Protein AF-A0A948D276-F1 (afdb_monomer_lite)

Sequence (231 aa):
RAPVTDGIHSPDGRRSLHPYQAKPDGTGMVEVRLGDSSQTLVLRLSNGRGVRDARPLGWWDDETLAVVGFATSTRAVFAVSLSESLRVVAPIPDDAGGLEMQNGQVWYVTLQPGEGLESPPGPPSILHRITLDGEGTDVVEEKDTVIAQYRTSVDGKVVYNTYDGGLFYLNNTKIPMGEGVPLDILYDGRVLMKRDLQLMVKDPETGQEDMVMQLPENGGAVFAIQKNGGM

Radius of gyration: 19.14 Å; chains: 1; bounding box: 50×47×49 Å

Foldseek 3Di:
DPPPDDAAAAPVRQKGKDWDDADPVQAGWIWIDGPPDIDIATQAAPVGFGFHPKDWQHALHRFWTWIWGDSDVFIFIWIAGPVNHIDTQETDDPQWDDWHDAQSKTKIKHFADADDDPGDTFDFMWIWIAHSNNDIDGQDTDGHWYFPDKEAHNVGKIWTATPVQWIWIDDVDIFTLGGFGFDYQAPVRWTFTDDDQWTWTADRVVSDIDTPDGHDPPDDDDDDPPNPDDD

pLDDT: mean 90.2, std 13.34, range [32.5, 98.38]

Secondary structure (DSSP, 8-state):
-----SSEE-TTSSEEEEEEPPPTTS--EEEEEETTEEEEEE-B-TTSPBPEEEEEEEESSSSEEEEEEESSSSEEEEEEETTS-EEEEEE--TTEEEEEEETTEEEEEEEEPPSSTTSPPEEEEEEEEE-TT--EEEEEEESSS-EEEEEE-TTS-EEEEETTSEEEEEESEEEEEEE-EEEEE-TTSPEEEEETTEEEEE-TTT--EEEEEEPPTT-PPP---------

Structure (mmCIF, N/CA/C/O backbone):
data_AF-A0A948D276-F1
#
_entry.id   AF-A0A948D276-F1
#
loop_
_atom_site.group_PDB
_atom_site.id
_atom_site.type_symbol
_atom_site.label_atom_id
_atom_site.label_alt_id
_atom_site.label_comp_id
_atom_site.label_asym_id
_atom_site.label_entity_id
_atom_site.label_seq_id
_atom_site.pdbx_PDB_ins_code
_atom_site.Cartn_x
_atom_site.Cartn_y
_atom_site.Cartn_z
_atom_site.occupancy
_atom_site.B_iso_or_equiv
_atom_site.auth_seq_id
_atom_site.auth_comp_id
_atom_site.auth_asym_id
_atom_site.auth_atom_id
_atom_site.pdbx_PDB_model_num
ATOM 1 N N . ARG A 1 1 ? 1.720 -29.415 -9.563 1.00 46.06 1 ARG A N 1
ATOM 2 C CA . ARG A 1 1 ? 1.667 -28.076 -8.932 1.00 46.06 1 ARG A CA 1
ATOM 3 C C . ARG A 1 1 ? 3.090 -27.552 -8.924 1.00 46.06 1 ARG A C 1
ATOM 5 O O . ARG A 1 1 ? 3.931 -28.234 -8.353 1.00 46.06 1 ARG A O 1
ATOM 12 N N . ALA A 1 2 ? 3.369 -26.454 -9.628 1.00 36.06 2 ALA A N 1
ATOM 13 C CA . ALA A 1 2 ? 4.644 -25.760 -9.463 1.00 36.06 2 ALA A CA 1
ATOM 14 C C . ALA A 1 2 ? 4.773 -25.331 -7.987 1.00 36.06 2 ALA A C 1
ATOM 16 O O . ALA A 1 2 ? 3.735 -25.075 -7.363 1.00 36.06 2 ALA A O 1
ATOM 17 N N . PRO A 1 3 ? 5.980 -25.336 -7.396 1.00 40.19 3 PRO A N 1
ATOM 18 C CA . PRO A 1 3 ? 6.168 -24.813 -6.050 1.00 40.19 3 PRO A CA 1
ATOM 19 C C . PRO A 1 3 ? 5.659 -23.369 -5.998 1.00 40.19 3 PRO A C 1
ATOM 21 O O . PRO A 1 3 ? 5.783 -22.640 -6.981 1.00 40.19 3 PRO A O 1
ATOM 24 N N . VAL A 1 4 ? 5.073 -22.976 -4.865 1.00 45.75 4 VAL A N 1
ATOM 25 C CA . VAL A 1 4 ? 4.853 -21.561 -4.552 1.00 45.75 4 VAL A CA 1
ATOM 26 C C . VAL A 1 4 ? 6.239 -20.927 -4.567 1.00 45.75 4 VAL A C 1
ATOM 28 O O . VAL A 1 4 ? 7.040 -21.160 -3.666 1.00 45.75 4 VAL A O 1
ATOM 31 N N . THR A 1 5 ? 6.580 -20.260 -5.661 1.00 51.50 5 THR A N 1
ATOM 32 C CA . THR A 1 5 ? 7.806 -19.481 -5.762 1.00 51.50 5 THR A CA 1
ATOM 33 C C . THR A 1 5 ? 7.618 -18.251 -4.894 1.00 51.50 5 THR A C 1
ATOM 35 O O . THR A 1 5 ? 6.598 -17.582 -5.036 1.00 51.50 5 THR A O 1
ATOM 38 N N . ASP A 1 6 ? 8.581 -17.957 -4.023 1.00 75.62 6 ASP A N 1
ATOM 39 C CA . ASP A 1 6 ? 8.613 -16.709 -3.255 1.00 75.62 6 ASP A CA 1
ATOM 40 C C . ASP A 1 6 ? 8.341 -15.489 -4.167 1.00 75.62 6 ASP A C 1
ATOM 42 O O . ASP A 1 6 ? 8.627 -15.532 -5.367 1.00 75.62 6 ASP A O 1
ATOM 46 N N . GLY A 1 7 ? 7.807 -14.393 -3.616 1.00 82.88 7 GLY A N 1
ATOM 47 C CA . GLY A 1 7 ? 7.639 -13.111 -4.319 1.00 82.88 7 GLY A CA 1
ATOM 48 C C . GLY A 1 7 ? 6.207 -12.565 -4.341 1.00 82.88 7 GLY A C 1
ATOM 49 O O . GLY A 1 7 ? 5.272 -13.189 -3.845 1.00 82.88 7 GLY A O 1
ATOM 50 N N . ILE A 1 8 ? 6.038 -11.365 -4.910 1.00 90.94 8 ILE A N 1
ATOM 51 C CA . ILE A 1 8 ? 4.714 -10.739 -5.079 1.00 90.94 8 ILE A CA 1
ATOM 52 C C . ILE A 1 8 ? 4.149 -11.174 -6.431 1.00 90.94 8 ILE A C 1
ATOM 54 O O . ILE A 1 8 ? 4.709 -10.837 -7.479 1.00 90.94 8 ILE A O 1
ATOM 58 N N . HIS A 1 9 ? 3.071 -11.952 -6.418 1.00 92.56 9 HIS A N 1
ATOM 59 C CA . HIS A 1 9 ? 2.506 -12.534 -7.632 1.00 92.56 9 HIS A CA 1
ATOM 60 C C . HIS A 1 9 ? 1.703 -11.527 -8.458 1.00 92.56 9 HIS A C 1
ATOM 62 O O . HIS A 1 9 ? 1.051 -10.644 -7.897 1.00 92.56 9 HIS A O 1
ATOM 68 N N . SER A 1 10 ? 1.750 -11.679 -9.784 1.00 93.38 10 SER A N 1
ATOM 69 C CA . SER A 1 10 ? 0.843 -10.983 -10.703 1.00 93.38 10 SER A CA 1
ATOM 70 C C . SER A 1 10 ? -0.612 -11.399 -10.465 1.00 93.38 10 SER A C 1
ATOM 72 O O . SER A 1 10 ? -0.844 -12.469 -9.891 1.00 93.38 10 SER A O 1
ATOM 74 N N . PRO A 1 11 ? -1.599 -10.599 -10.910 1.00 91.69 11 PRO A N 1
ATOM 75 C CA . PRO A 1 11 ? -3.012 -10.948 -10.768 1.00 91.69 11 PRO A CA 1
ATOM 76 C C . PRO A 1 11 ? -3.360 -12.312 -11.385 1.00 91.69 11 PRO A C 1
ATOM 78 O O . PRO A 1 11 ? -4.071 -13.097 -10.762 1.00 91.69 11 PRO A O 1
ATOM 81 N N . ASP A 1 12 ? -2.787 -12.647 -12.544 1.00 91.00 12 ASP A N 1
ATOM 82 C CA . ASP A 1 12 ? -2.921 -13.973 -13.169 1.00 91.00 12 ASP A CA 1
ATOM 83 C C . ASP A 1 12 ? -2.156 -15.118 -12.460 1.00 91.00 12 ASP A C 1
ATOM 85 O O . ASP A 1 12 ? -2.257 -16.283 -12.856 1.00 91.00 12 ASP A O 1
ATOM 89 N N . GLY A 1 13 ? -1.355 -14.809 -11.435 1.00 90.88 13 GLY A N 1
ATOM 90 C CA . GLY A 1 13 ? -0.546 -15.757 -10.665 1.00 90.88 13 GLY A CA 1
ATOM 91 C C . GLY A 1 13 ? 0.638 -16.373 -11.418 1.00 90.88 13 GLY A C 1
ATOM 92 O O . GLY A 1 13 ? 1.329 -17.237 -10.871 1.00 90.88 13 GLY A O 1
ATOM 93 N N . ARG A 1 14 ? 0.895 -15.972 -12.669 1.00 91.88 14 ARG A N 1
ATOM 94 C CA . ARG A 1 14 ? 1.922 -16.589 -13.527 1.00 91.88 14 ARG A CA 1
ATOM 95 C C . ARG A 1 14 ? 3.310 -16.014 -13.293 1.00 91.88 14 ARG A C 1
ATOM 97 O O . ARG A 1 14 ? 4.298 -16.709 -13.537 1.00 91.88 14 ARG A O 1
ATOM 104 N N . ARG A 1 15 ? 3.389 -14.758 -12.854 1.00 94.31 15 ARG A N 1
ATOM 105 C CA . ARG A 1 15 ? 4.640 -14.041 -12.622 1.00 94.31 15 ARG A CA 1
ATOM 106 C C . ARG A 1 15 ? 4.846 -13.784 -11.138 1.00 94.31 15 ARG A C 1
ATOM 108 O O . ARG A 1 15 ? 3.892 -13.696 -10.369 1.00 94.31 15 ARG A O 1
ATOM 115 N N . SER A 1 16 ? 6.104 -13.647 -10.741 1.00 94.00 16 SER A N 1
ATOM 116 C CA . SER A 1 16 ? 6.480 -13.232 -9.387 1.00 94.00 16 SER A CA 1
ATOM 117 C C . SER A 1 16 ? 7.502 -12.108 -9.440 1.00 94.00 16 SER A C 1
ATOM 119 O O . SER A 1 16 ? 8.452 -12.167 -10.227 1.00 94.00 16 SER A O 1
ATOM 121 N N . LEU A 1 17 ? 7.304 -11.118 -8.581 1.00 93.81 17 LEU A N 1
ATOM 122 C CA . LEU A 1 17 ? 8.117 -9.922 -8.459 1.00 93.81 17 LEU A CA 1
ATOM 123 C C . LEU A 1 17 ? 9.115 -10.051 -7.312 1.00 93.81 17 LEU A C 1
ATOM 125 O O . LEU A 1 17 ? 8.729 -10.407 -6.195 1.00 93.81 17 LEU A O 1
ATOM 129 N N . HIS A 1 18 ? 10.372 -9.700 -7.581 1.00 92.81 18 HIS A N 1
ATOM 130 C CA . HIS A 1 18 ? 11.475 -9.803 -6.630 1.00 92.81 18 HIS A CA 1
ATOM 131 C C . HIS A 1 18 ? 12.295 -8.511 -6.582 1.00 92.81 18 HIS A C 1
ATOM 133 O O . HIS A 1 18 ? 12.593 -7.927 -7.631 1.00 92.81 18 HIS A O 1
ATOM 139 N N . PRO A 1 19 ? 12.704 -8.051 -5.385 1.00 89.25 19 PRO A N 1
ATOM 140 C CA . PRO A 1 19 ? 13.704 -6.998 -5.288 1.00 89.25 19 PRO A CA 1
ATOM 141 C C . PRO A 1 19 ? 15.031 -7.500 -5.871 1.00 89.25 19 PRO A C 1
ATOM 143 O O . PRO A 1 19 ? 15.436 -8.635 -5.623 1.00 89.25 19 PRO A O 1
ATOM 146 N N . TYR A 1 20 ? 15.727 -6.647 -6.620 1.00 92.12 20 TYR A N 1
ATOM 147 C CA . TYR A 1 20 ? 17.032 -6.969 -7.194 1.00 92.12 20 TYR A CA 1
ATOM 148 C C . TYR A 1 20 ? 18.085 -5.950 -6.750 1.00 92.12 20 TYR A C 1
ATOM 150 O O . TYR A 1 20 ? 17.764 -4.828 -6.352 1.00 92.12 20 TYR A O 1
ATOM 158 N N . GLN A 1 21 ? 19.362 -6.334 -6.798 1.00 91.88 21 GLN A N 1
ATOM 159 C CA . GLN A 1 21 ? 20.451 -5.434 -6.423 1.00 91.88 21 GLN A CA 1
ATOM 160 C C . GLN A 1 21 ? 20.505 -4.216 -7.354 1.00 91.88 21 GLN A C 1
ATOM 162 O O . GLN A 1 21 ? 20.442 -4.344 -8.579 1.00 91.88 21 GLN A O 1
ATOM 167 N N . ALA A 1 22 ? 20.640 -3.028 -6.765 1.00 93.81 22 ALA A N 1
ATOM 168 C CA . ALA A 1 22 ? 20.802 -1.796 -7.523 1.00 93.81 22 ALA A CA 1
ATOM 169 C C . ALA A 1 22 ? 22.088 -1.824 -8.369 1.00 93.81 22 ALA A C 1
ATOM 171 O O . ALA A 1 22 ? 23.077 -2.480 -8.031 1.00 93.81 22 ALA A O 1
ATOM 172 N N . LYS A 1 23 ? 22.087 -1.072 -9.472 1.00 95.12 23 LYS A N 1
ATOM 173 C CA . LYS A 1 23 ? 23.280 -0.839 -10.291 1.00 95.12 23 LYS A CA 1
ATOM 174 C C . LYS A 1 23 ? 24.351 -0.065 -9.508 1.00 95.12 23 LYS A C 1
ATOM 176 O O . LYS A 1 23 ? 24.013 0.654 -8.567 1.00 95.12 23 LYS A O 1
ATOM 181 N N . PRO A 1 24 ? 25.625 -0.095 -9.953 1.00 94.50 24 PRO A N 1
ATOM 182 C CA . PRO A 1 24 ? 26.695 0.700 -9.343 1.00 94.50 24 PRO A CA 1
ATOM 183 C C . PRO A 1 24 ? 26.418 2.211 -9.280 1.00 94.50 24 PRO A C 1
ATOM 185 O O . PRO A 1 24 ? 26.960 2.895 -8.421 1.00 94.50 24 PRO A O 1
ATOM 188 N N . ASP A 1 25 ? 25.567 2.739 -10.168 1.00 93.00 25 ASP A N 1
ATOM 189 C CA . ASP A 1 25 ? 25.146 4.148 -10.169 1.00 93.00 25 ASP A CA 1
ATOM 190 C C . ASP A 1 25 ? 23.971 4.454 -9.210 1.00 93.00 25 ASP A C 1
ATOM 192 O O . ASP A 1 25 ? 23.453 5.576 -9.190 1.00 93.00 25 ASP A O 1
ATOM 196 N N . GLY A 1 26 ? 23.540 3.462 -8.425 1.00 94.00 26 GLY A N 1
ATOM 197 C CA . GLY A 1 26 ? 22.417 3.532 -7.491 1.00 94.00 26 GLY A CA 1
ATOM 198 C C . GLY A 1 26 ? 21.042 3.328 -8.133 1.00 94.00 26 GLY A C 1
ATOM 199 O O . GLY A 1 26 ? 20.038 3.403 -7.428 1.00 94.00 26 GLY A O 1
ATOM 200 N N . THR A 1 27 ? 20.961 3.081 -9.447 1.00 96.81 27 THR A N 1
ATOM 201 C CA . THR A 1 27 ? 19.678 2.817 -10.117 1.00 96.81 27 THR A CA 1
ATOM 202 C C . THR A 1 27 ? 19.101 1.488 -9.647 1.00 96.81 27 THR A C 1
ATOM 204 O O . THR A 1 27 ? 19.730 0.442 -9.815 1.00 96.81 27 THR A O 1
ATOM 207 N N . GLY A 1 28 ? 17.890 1.523 -9.104 1.00 96.25 28 GLY A N 1
ATOM 208 C CA . GLY A 1 28 ? 17.146 0.346 -8.694 1.00 96.25 28 GLY A CA 1
ATOM 209 C C . GLY A 1 28 ? 16.837 -0.580 -9.867 1.00 96.25 28 GLY A C 1
ATOM 210 O O . GLY A 1 28 ? 16.691 -0.152 -11.017 1.00 96.25 28 GLY A O 1
ATOM 211 N N . MET A 1 29 ? 16.739 -1.867 -9.562 1.00 96.38 29 MET A N 1
ATOM 212 C CA . MET A 1 29 ? 16.329 -2.888 -10.514 1.00 96.38 29 MET A CA 1
ATOM 213 C C . MET A 1 29 ? 15.324 -3.822 -9.857 1.00 96.38 29 MET A C 1
ATOM 215 O O . MET A 1 29 ? 15.314 -3.985 -8.635 1.00 96.38 29 MET A O 1
ATOM 219 N N . VAL A 1 30 ? 14.487 -4.433 -10.681 1.00 95.94 30 VAL A N 1
ATOM 220 C CA . VAL A 1 30 ? 13.452 -5.364 -10.238 1.00 95.94 30 VAL A CA 1
ATOM 221 C C . VAL A 1 30 ? 13.509 -6.602 -11.120 1.00 95.94 30 VAL A C 1
ATOM 223 O O . VAL A 1 30 ? 13.647 -6.486 -12.336 1.00 95.94 30 VAL A O 1
ATOM 226 N N . GLU A 1 31 ? 13.438 -7.780 -10.510 1.00 96.06 31 GLU A N 1
ATOM 227 C CA . GLU A 1 31 ? 13.396 -9.050 -11.230 1.00 96.06 31 GLU A CA 1
ATOM 228 C C . GLU A 1 31 ? 11.946 -9.537 -11.327 1.00 96.06 31 GLU A C 1
ATOM 230 O O . GLU A 1 31 ? 11.224 -9.612 -10.331 1.00 96.06 31 GLU A O 1
ATOM 235 N N . VAL A 1 32 ? 11.538 -9.890 -12.542 1.00 96.31 32 VAL A N 1
ATOM 236 C CA . VAL A 1 32 ? 10.263 -10.536 -12.845 1.00 96.31 32 VAL A CA 1
ATOM 237 C C . VAL A 1 32 ? 10.560 -11.959 -13.290 1.00 96.31 32 VAL A C 1
ATOM 239 O O . VAL A 1 32 ? 11.298 -12.167 -14.252 1.00 96.31 32 VAL A O 1
ATOM 242 N N . ARG A 1 33 ? 9.980 -12.947 -12.607 1.00 95.12 33 ARG A N 1
ATOM 243 C CA . ARG A 1 33 ? 10.111 -14.365 -12.974 1.00 95.12 33 ARG A CA 1
ATOM 244 C C . ARG A 1 33 ? 8.817 -14.895 -13.575 1.00 95.12 33 ARG A C 1
ATOM 246 O O . ARG A 1 33 ? 7.742 -14.556 -13.088 1.00 95.12 33 ARG A O 1
ATOM 253 N N . LEU A 1 34 ? 8.937 -15.745 -14.593 1.00 92.75 34 LEU A N 1
ATOM 254 C CA . LEU A 1 34 ? 7.858 -16.486 -15.249 1.00 92.75 34 LEU A CA 1
ATOM 255 C C . LEU A 1 34 ? 8.337 -17.926 -15.484 1.00 92.75 34 LEU A C 1
ATOM 257 O O . LEU A 1 34 ? 9.072 -18.200 -16.435 1.00 92.75 34 LEU A O 1
ATOM 261 N N . GLY A 1 35 ? 7.940 -18.849 -14.605 1.00 87.50 35 GLY A N 1
ATOM 262 C CA . GLY A 1 35 ? 8.508 -20.201 -14.587 1.00 87.50 35 GLY A CA 1
ATOM 263 C C . GLY A 1 35 ? 10.027 -20.153 -14.390 1.00 87.50 35 GLY A C 1
ATOM 264 O O . GLY A 1 35 ? 10.503 -19.516 -13.455 1.00 87.50 35 GLY A O 1
ATOM 265 N N . ASP A 1 36 ? 10.776 -20.775 -15.303 1.00 87.50 36 ASP A N 1
ATOM 266 C CA . ASP A 1 36 ? 12.249 -20.795 -15.278 1.00 87.50 36 ASP A CA 1
ATOM 267 C C . ASP A 1 36 ? 12.894 -19.580 -15.972 1.00 87.50 36 ASP A C 1
ATOM 269 O O . ASP A 1 36 ? 14.118 -19.463 -16.023 1.00 87.50 36 ASP A O 1
ATOM 273 N N . SER A 1 37 ? 12.089 -18.681 -16.546 1.00 91.19 37 SER A N 1
ATOM 274 C CA . SER A 1 37 ? 12.581 -17.459 -17.190 1.00 91.19 37 SER A CA 1
ATOM 275 C C . SER A 1 37 ? 12.576 -16.291 -16.210 1.00 91.19 37 SER A C 1
ATOM 277 O O . SER A 1 37 ? 11.629 -16.128 -15.439 1.00 91.19 37 SER A O 1
ATOM 279 N N . SER A 1 38 ? 13.596 -15.437 -16.281 1.00 94.31 38 SER A N 1
ATOM 280 C CA . SER A 1 38 ? 13.629 -14.168 -15.557 1.00 94.31 38 SER A CA 1
ATOM 281 C C . SER A 1 38 ? 13.967 -13.001 -16.479 1.00 94.31 38 SER A C 1
ATOM 283 O O . SER A 1 38 ? 14.723 -13.128 -17.444 1.00 94.31 38 SER A O 1
ATOM 285 N N . GLN A 1 39 ? 13.370 -11.853 -16.179 1.00 95.12 39 GLN A N 1
ATOM 286 C CA . GLN A 1 39 ? 13.642 -10.571 -16.810 1.00 95.12 39 GLN A CA 1
ATOM 287 C C . GLN A 1 39 ? 14.013 -9.572 -15.719 1.00 95.12 39 GLN A C 1
ATOM 289 O O . GLN A 1 39 ? 13.327 -9.459 -14.704 1.00 95.12 39 GLN A O 1
ATOM 294 N N . THR A 1 40 ? 15.080 -8.815 -15.949 1.00 96.31 40 THR A N 1
ATOM 295 C CA . THR A 1 40 ? 15.511 -7.754 -15.040 1.00 96.31 40 THR A CA 1
ATOM 296 C C . THR A 1 40 ? 15.158 -6.403 -15.634 1.00 96.31 40 THR A C 1
ATOM 298 O O . THR A 1 40 ? 15.695 -6.015 -16.669 1.00 96.31 40 THR A O 1
ATOM 301 N N . LEU A 1 41 ? 14.292 -5.665 -14.949 1.00 96.56 41 LEU A N 1
ATOM 302 C CA . LE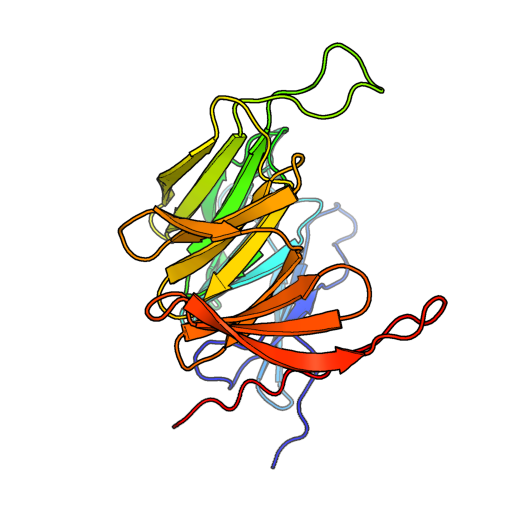U A 1 41 ? 13.865 -4.330 -15.341 1.00 96.56 41 LEU A CA 1
ATOM 303 C C . LEU A 1 41 ? 14.757 -3.288 -14.667 1.00 96.56 41 LEU A C 1
ATOM 305 O O . LEU A 1 41 ? 14.883 -3.247 -13.439 1.00 96.56 41 LEU A O 1
ATOM 309 N N . VAL A 1 42 ? 15.381 -2.430 -15.473 1.00 96.50 42 VAL A N 1
ATOM 310 C CA . VAL A 1 42 ? 16.181 -1.302 -14.982 1.00 96.50 42 VAL A CA 1
ATOM 311 C C . VAL A 1 42 ? 15.268 -0.100 -14.805 1.00 96.50 42 VAL A C 1
ATOM 313 O O . VAL A 1 42 ? 14.674 0.382 -15.766 1.00 96.50 42 VAL A O 1
ATOM 316 N N . LEU A 1 43 ? 15.194 0.439 -13.591 1.00 97.00 43 LEU A N 1
ATOM 317 C CA . LEU A 1 43 ? 14.258 1.512 -13.280 1.00 97.00 43 LEU A CA 1
ATOM 318 C C . LEU A 1 43 ? 14.817 2.868 -13.703 1.00 97.00 43 LEU A C 1
ATOM 320 O O . LEU A 1 43 ? 15.433 3.588 -12.915 1.00 97.00 43 LEU A O 1
ATOM 324 N N . ARG A 1 44 ? 14.624 3.212 -14.976 1.00 96.12 44 ARG A N 1
ATOM 325 C CA . ARG A 1 44 ? 15.114 4.458 -15.564 1.00 96.12 44 ARG A CA 1
ATOM 326 C C . ARG A 1 44 ? 14.007 5.178 -16.321 1.00 96.12 44 ARG A C 1
ATOM 328 O O . ARG A 1 44 ? 13.326 4.590 -17.149 1.00 96.12 44 ARG A O 1
ATOM 335 N N . LEU A 1 45 ? 13.852 6.468 -16.041 1.00 94.69 45 LEU A N 1
ATOM 336 C CA . LEU A 1 45 ? 12.951 7.349 -16.780 1.00 94.69 45 LEU A CA 1
ATOM 337 C C . LEU A 1 45 ? 13.457 7.567 -18.213 1.00 94.69 45 LEU A C 1
ATOM 339 O O . LEU A 1 45 ? 14.651 7.447 -18.491 1.00 94.69 45 LEU A O 1
ATOM 343 N N . SER A 1 46 ? 12.561 7.989 -19.106 1.00 92.31 46 SER A N 1
ATOM 344 C CA . SER A 1 46 ? 12.881 8.305 -20.508 1.00 92.31 46 SER A CA 1
ATOM 345 C C . SER A 1 46 ? 13.973 9.371 -20.673 1.00 92.31 46 SER A C 1
ATOM 347 O O . SER A 1 46 ? 14.705 9.363 -21.657 1.00 92.31 46 SER A O 1
ATOM 349 N N . ASN A 1 47 ? 14.141 10.257 -19.686 1.00 91.81 47 ASN A N 1
ATOM 350 C CA . ASN A 1 47 ? 15.217 11.254 -19.642 1.00 91.81 47 ASN A CA 1
ATOM 351 C C . ASN A 1 47 ? 16.572 10.692 -19.160 1.00 91.81 47 ASN A C 1
ATOM 353 O O . ASN A 1 47 ? 17.498 11.456 -18.890 1.00 91.81 47 ASN A O 1
ATOM 357 N N . GLY A 1 48 ? 16.685 9.373 -18.992 1.00 92.81 48 GLY A N 1
ATOM 358 C CA . GLY A 1 48 ? 17.899 8.691 -18.560 1.00 92.81 48 GLY A CA 1
ATOM 359 C C . GLY A 1 48 ? 18.133 8.693 -17.050 1.00 92.81 48 GLY A C 1
ATOM 360 O O . GLY A 1 48 ? 19.132 8.127 -16.606 1.00 92.81 48 GLY A O 1
ATOM 361 N N . ARG A 1 49 ? 17.253 9.280 -16.233 1.00 95.06 49 ARG A N 1
ATOM 362 C CA . ARG A 1 49 ? 17.436 9.316 -14.777 1.00 95.06 49 ARG A CA 1
ATOM 363 C C . ARG A 1 49 ? 17.003 8.012 -14.107 1.00 95.06 49 ARG A C 1
ATOM 365 O O . ARG A 1 49 ? 15.887 7.549 -14.326 1.00 95.06 49 ARG A O 1
ATOM 372 N N . GLY A 1 50 ? 17.878 7.437 -13.284 1.00 96.44 50 GLY A N 1
ATOM 373 C CA . GLY A 1 50 ? 17.577 6.240 -12.498 1.00 96.44 50 GLY A CA 1
ATOM 374 C C . GLY A 1 50 ? 16.700 6.536 -11.279 1.00 96.44 50 GLY A C 1
ATOM 375 O O . GLY A 1 50 ? 16.853 7.583 -10.649 1.00 96.44 50 GLY A O 1
ATOM 376 N N . VAL A 1 51 ? 15.810 5.604 -10.943 1.00 97.50 51 VAL A N 1
ATOM 377 C CA . VAL A 1 51 ? 15.057 5.593 -9.682 1.00 97.50 51 VAL A CA 1
ATOM 378 C C . VAL A 1 51 ? 15.932 4.952 -8.606 1.00 97.50 51 VAL A C 1
ATOM 380 O O . VAL A 1 51 ? 16.384 3.823 -8.776 1.00 97.50 51 VAL A O 1
ATOM 383 N N . ARG A 1 52 ? 16.194 5.668 -7.514 1.00 97.00 52 ARG A N 1
ATOM 384 C CA . ARG A 1 52 ? 16.989 5.218 -6.362 1.00 97.00 52 ARG A CA 1
ATOM 385 C C . ARG A 1 52 ? 16.098 4.692 -5.243 1.00 97.00 52 ARG A C 1
ATOM 387 O O . ARG A 1 52 ? 14.906 4.996 -5.220 1.00 97.00 52 ARG A O 1
ATOM 394 N N . ASP A 1 53 ? 16.690 3.901 -4.348 1.00 95.12 53 ASP A N 1
ATOM 395 C CA . ASP A 1 53 ? 16.025 3.256 -3.202 1.00 95.12 53 ASP A CA 1
ATOM 396 C C . ASP A 1 53 ? 14.703 2.587 -3.589 1.00 95.12 53 ASP A C 1
ATOM 398 O O . ASP A 1 53 ? 13.691 2.666 -2.891 1.00 95.12 53 ASP A O 1
ATOM 402 N N . ALA A 1 54 ? 14.715 1.967 -4.769 1.00 95.50 54 ALA A N 1
ATOM 403 C CA . ALA A 1 54 ? 13.522 1.422 -5.367 1.00 95.50 54 ALA A CA 1
ATOM 404 C C . ALA A 1 54 ? 13.056 0.175 -4.619 1.00 95.50 54 ALA A C 1
ATOM 406 O O . ALA A 1 54 ? 13.843 -0.738 -4.353 1.00 95.50 54 ALA A O 1
ATOM 407 N N . ARG A 1 55 ? 11.758 0.113 -4.332 1.00 94.94 55 ARG A N 1
ATOM 408 C CA . ARG A 1 55 ? 11.113 -1.035 -3.698 1.00 94.94 55 ARG A CA 1
ATOM 409 C C . ARG A 1 55 ? 9.884 -1.444 -4.509 1.00 94.94 55 ARG A C 1
ATOM 411 O O . ARG A 1 55 ? 9.016 -0.596 -4.732 1.00 94.94 55 ARG A O 1
ATOM 418 N N . PRO A 1 56 ? 9.789 -2.709 -4.956 1.00 95.25 56 PRO A N 1
ATOM 419 C CA . PRO A 1 56 ? 8.565 -3.206 -5.567 1.00 95.25 56 PRO A CA 1
ATOM 420 C C . PRO A 1 56 ? 7.432 -3.200 -4.535 1.00 95.25 56 PRO A C 1
ATOM 422 O O . PRO A 1 56 ? 7.630 -3.653 -3.407 1.00 95.25 56 PRO A O 1
ATOM 425 N N . LEU A 1 57 ? 6.265 -2.685 -4.923 1.00 95.44 57 LEU A N 1
ATOM 426 C CA . LEU A 1 57 ? 5.046 -2.723 -4.108 1.00 95.44 57 LEU A CA 1
ATOM 427 C C . LEU A 1 57 ? 4.108 -3.849 -4.552 1.00 95.44 57 LEU A C 1
ATOM 429 O O . LEU A 1 57 ? 3.460 -4.460 -3.711 1.00 95.44 57 LEU A O 1
ATOM 433 N N . GLY A 1 58 ? 4.051 -4.132 -5.856 1.00 96.06 58 GLY A N 1
ATOM 434 C CA . GLY A 1 58 ? 3.177 -5.154 -6.425 1.00 96.06 58 GLY A CA 1
ATOM 435 C C . GLY A 1 58 ? 2.857 -4.900 -7.894 1.00 96.06 58 GLY A C 1
ATOM 436 O O . GLY A 1 58 ? 3.676 -4.344 -8.628 1.00 96.06 58 GLY A O 1
ATOM 437 N N . TRP A 1 59 ? 1.662 -5.314 -8.307 1.00 96.56 59 TRP A N 1
ATOM 438 C CA . TRP A 1 59 ? 1.183 -5.264 -9.686 1.00 96.56 59 TRP A CA 1
ATOM 439 C C . TRP A 1 59 ? -0.061 -4.386 -9.807 1.00 96.56 59 TRP A C 1
ATOM 441 O O . TRP A 1 59 ? -1.022 -4.566 -9.057 1.00 96.56 59 TRP A O 1
ATOM 451 N N . TRP A 1 60 ? -0.041 -3.449 -10.755 1.00 96.19 60 TRP A N 1
ATOM 452 C CA . TRP A 1 60 ? -1.225 -2.677 -11.145 1.00 96.19 60 TRP A CA 1
ATOM 453 C C . TRP A 1 60 ? -2.196 -3.555 -11.928 1.00 96.19 60 TRP A C 1
ATOM 455 O O . TRP A 1 60 ? -3.396 -3.531 -11.675 1.00 96.19 60 TRP A O 1
ATOM 465 N N . ASP A 1 61 ? -1.637 -4.339 -12.847 1.00 95.62 61 ASP A N 1
ATOM 466 C CA . ASP A 1 61 ? -2.297 -5.298 -13.727 1.00 95.62 61 ASP A CA 1
ATOM 467 C C . ASP A 1 61 ? -1.290 -6.408 -14.107 1.00 95.62 61 ASP A C 1
ATOM 469 O O . ASP A 1 61 ? -0.212 -6.489 -13.520 1.00 95.62 61 ASP A O 1
ATOM 473 N N . ASP A 1 62 ? -1.617 -7.275 -15.068 1.00 95.00 62 ASP A N 1
ATOM 474 C CA . ASP A 1 62 ? -0.758 -8.403 -15.472 1.00 95.00 62 ASP A CA 1
ATOM 475 C C . ASP A 1 62 ? 0.572 -8.001 -16.144 1.00 95.00 62 ASP A C 1
ATOM 477 O O . ASP A 1 62 ? 1.487 -8.825 -16.244 1.00 95.00 62 ASP A O 1
ATOM 481 N N . GLU A 1 63 ? 0.702 -6.755 -16.606 1.00 95.94 63 GLU A N 1
ATOM 482 C CA . GLU A 1 63 ? 1.831 -6.268 -17.412 1.00 95.94 63 GLU A CA 1
ATOM 483 C C . GLU A 1 63 ? 2.516 -5.026 -16.811 1.00 95.94 63 GLU A C 1
ATOM 485 O O . GLU A 1 63 ? 3.565 -4.595 -17.302 1.00 95.94 63 GLU A O 1
ATOM 490 N N . THR A 1 64 ? 1.963 -4.456 -15.739 1.00 97.56 64 THR A N 1
ATOM 491 C CA . THR A 1 64 ? 2.433 -3.204 -15.143 1.00 97.56 64 THR A CA 1
ATOM 492 C C . THR A 1 64 ? 2.677 -3.353 -13.646 1.00 97.56 64 THR A C 1
ATOM 494 O O . THR A 1 64 ? 1.796 -3.701 -12.863 1.00 97.56 64 THR A O 1
ATOM 497 N N . LEU A 1 65 ? 3.887 -3.006 -13.223 1.00 96.94 65 LEU A N 1
ATOM 498 C CA . LEU A 1 65 ? 4.364 -3.089 -11.847 1.00 96.94 65 LEU A CA 1
ATOM 499 C C . LEU A 1 65 ? 4.278 -1.742 -11.138 1.00 96.94 65 LEU A C 1
ATOM 501 O O . LEU A 1 65 ? 4.563 -0.702 -11.740 1.00 96.94 65 LEU A O 1
ATOM 505 N N . ALA A 1 66 ? 3.980 -1.767 -9.842 1.00 97.75 66 ALA A N 1
ATOM 506 C CA . ALA A 1 66 ? 4.141 -0.617 -8.967 1.00 97.75 66 ALA A CA 1
ATOM 507 C C . ALA A 1 66 ? 5.477 -0.683 -8.234 1.00 97.75 66 ALA A C 1
ATOM 509 O O . ALA A 1 66 ? 5.812 -1.671 -7.571 1.00 97.75 66 ALA A O 1
ATOM 510 N N . VAL A 1 67 ? 6.223 0.411 -8.311 1.00 97.50 67 VAL A N 1
ATOM 511 C CA . VAL A 1 67 ? 7.488 0.587 -7.599 1.00 97.50 67 VAL A CA 1
ATOM 512 C C . VAL A 1 67 ? 7.459 1.927 -6.883 1.00 97.50 67 VAL A C 1
ATOM 514 O O . VAL A 1 67 ? 7.057 2.923 -7.474 1.00 97.50 67 VAL A O 1
ATOM 517 N N . VAL A 1 68 ? 7.924 1.979 -5.638 1.00 97.31 68 VAL A N 1
ATOM 518 C CA . VAL A 1 68 ? 8.214 3.247 -4.953 1.00 97.31 68 VAL A CA 1
ATOM 519 C C . VAL A 1 68 ? 9.713 3.517 -4.970 1.00 97.31 68 VAL A C 1
ATOM 521 O O . VAL A 1 68 ? 10.506 2.587 -4.854 1.00 97.31 68 VAL A O 1
ATOM 524 N N . GLY A 1 69 ? 10.117 4.777 -5.102 1.00 97.00 69 GLY A N 1
ATOM 525 C CA . GLY A 1 69 ? 11.520 5.179 -4.992 1.00 97.00 69 GLY A CA 1
ATOM 526 C C . GLY A 1 69 ? 11.717 6.673 -5.219 1.00 97.00 69 GLY A C 1
ATOM 527 O O . GLY A 1 69 ? 10.760 7.447 -5.186 1.00 97.00 69 GLY A O 1
ATOM 528 N N . PHE A 1 70 ? 12.957 7.074 -5.489 1.00 97.00 70 PHE A N 1
ATOM 529 C CA . PHE A 1 70 ? 13.350 8.469 -5.686 1.00 97.00 70 PHE A CA 1
ATOM 530 C C . PHE A 1 70 ? 13.958 8.680 -7.073 1.00 97.00 70 PHE A C 1
ATOM 532 O O . PHE A 1 70 ? 15.054 8.205 -7.363 1.00 97.00 70 PHE A O 1
ATOM 539 N N . ALA A 1 71 ? 13.276 9.431 -7.940 1.00 91.06 71 ALA A N 1
ATOM 540 C CA . ALA A 1 71 ? 13.897 9.976 -9.155 1.00 91.06 71 ALA A CA 1
ATOM 541 C C . ALA A 1 71 ? 14.435 11.401 -8.932 1.00 91.06 71 ALA A C 1
ATOM 543 O O . ALA A 1 71 ? 15.286 11.887 -9.670 1.00 91.06 71 ALA A O 1
ATOM 544 N N . THR A 1 72 ? 13.936 12.117 -7.932 1.00 88.88 72 THR A N 1
ATOM 545 C CA . THR A 1 72 ? 14.413 13.442 -7.508 1.00 88.88 72 THR A CA 1
ATOM 546 C C . THR A 1 72 ? 14.618 13.399 -5.992 1.00 88.88 72 THR A C 1
ATOM 548 O O . THR A 1 72 ? 14.893 12.338 -5.440 1.00 88.88 72 THR A O 1
ATOM 551 N N . SER A 1 73 ? 14.483 14.534 -5.310 1.00 90.62 73 SER A N 1
ATOM 552 C CA . SER A 1 73 ? 14.338 14.599 -3.856 1.00 90.62 73 SER A CA 1
ATOM 553 C C . SER A 1 73 ? 13.001 14.049 -3.352 1.00 90.62 73 SER A C 1
ATOM 555 O O . SER A 1 73 ? 12.880 13.783 -2.167 1.00 90.62 73 SER A O 1
ATOM 557 N N . THR A 1 74 ? 12.000 13.895 -4.222 1.00 92.94 74 THR A N 1
ATOM 558 C CA . THR A 1 74 ? 10.647 13.493 -3.827 1.00 92.94 74 THR A CA 1
ATOM 559 C C . THR A 1 74 ? 10.452 12.005 -4.075 1.00 92.94 74 THR A C 1
ATOM 561 O O . THR A 1 74 ? 10.713 11.511 -5.180 1.00 92.94 74 THR A O 1
ATOM 564 N N . ARG A 1 75 ? 9.979 11.297 -3.047 1.00 96.31 75 ARG A N 1
ATOM 565 C CA . ARG A 1 75 ? 9.540 9.908 -3.174 1.00 96.31 75 ARG A CA 1
ATOM 566 C C . ARG A 1 75 ? 8.322 9.862 -4.089 1.00 96.31 75 ARG A C 1
ATOM 568 O O . ARG A 1 75 ? 7.447 10.714 -3.998 1.00 96.31 75 ARG A O 1
ATOM 575 N N . ALA A 1 76 ? 8.251 8.887 -4.980 1.00 97.12 76 ALA A N 1
ATOM 576 C CA . ALA A 1 76 ? 7.122 8.740 -5.888 1.00 97.12 76 ALA A CA 1
ATOM 577 C C . ALA A 1 76 ? 6.803 7.270 -6.133 1.00 97.12 76 ALA A C 1
ATOM 579 O O . ALA A 1 76 ? 7.663 6.398 -5.982 1.00 97.12 76 ALA A O 1
ATOM 580 N N . VAL A 1 77 ? 5.564 7.022 -6.541 1.00 97.75 77 VAL A N 1
ATOM 581 C CA . VAL A 1 77 ? 5.136 5.752 -7.116 1.00 97.75 77 VAL A CA 1
ATOM 582 C C . VAL A 1 77 ? 5.332 5.815 -8.627 1.00 97.75 77 VAL A C 1
ATOM 584 O O . VAL A 1 77 ? 4.986 6.799 -9.286 1.00 97.75 77 VAL A O 1
ATOM 587 N N . PHE A 1 78 ? 5.883 4.743 -9.174 1.00 97.94 78 PHE A N 1
ATOM 588 C CA . PHE A 1 78 ? 6.160 4.554 -10.585 1.00 97.94 78 PHE A CA 1
ATOM 589 C C . PHE A 1 78 ? 5.365 3.364 -11.115 1.00 97.94 78 PHE A C 1
ATOM 591 O O . PHE A 1 78 ? 5.201 2.353 -10.428 1.00 97.94 78 PHE A O 1
ATOM 598 N N . ALA A 1 79 ? 4.921 3.487 -12.362 1.00 97.94 79 ALA A N 1
ATOM 599 C CA . ALA A 1 79 ? 4.404 2.384 -13.153 1.00 97.94 79 ALA A CA 1
ATOM 600 C C . ALA A 1 79 ? 5.515 1.908 -14.089 1.00 97.94 79 ALA A C 1
ATOM 602 O O . ALA A 1 79 ? 6.103 2.721 -14.811 1.00 97.94 79 ALA A O 1
ATOM 603 N N . VAL A 1 80 ? 5.804 0.608 -14.049 1.00 97.75 80 VAL A N 1
ATOM 604 C CA . VAL A 1 80 ? 6.843 -0.033 -14.861 1.00 97.75 80 VAL A CA 1
ATOM 605 C C . VAL A 1 80 ? 6.202 -1.138 -15.687 1.00 97.75 80 VAL A C 1
ATOM 607 O O . VAL A 1 80 ? 5.761 -2.141 -15.136 1.00 97.75 80 VAL A O 1
ATOM 610 N N . SER A 1 81 ? 6.146 -0.951 -17.000 1.00 96.94 81 SER A N 1
ATOM 611 C CA . SER A 1 81 ? 5.680 -1.977 -17.933 1.00 96.94 81 SER A CA 1
ATOM 612 C C . SER A 1 81 ? 6.730 -3.076 -18.092 1.00 96.94 81 SER A C 1
ATOM 614 O O . SER A 1 81 ? 7.933 -2.791 -18.095 1.00 96.94 81 SER A O 1
ATOM 616 N N . LEU A 1 82 ? 6.298 -4.314 -18.344 1.00 95.69 82 LEU A N 1
ATOM 617 C CA . LEU A 1 82 ? 7.190 -5.398 -18.780 1.00 95.69 82 LEU A CA 1
ATOM 618 C C . LEU A 1 82 ? 7.903 -5.086 -20.110 1.00 95.69 82 LEU A C 1
ATOM 620 O O . LEU A 1 82 ? 8.964 -5.642 -20.391 1.00 95.69 82 LEU A O 1
ATOM 624 N N . SER A 1 83 ? 7.377 -4.136 -20.891 1.00 93.75 83 SER A N 1
ATOM 625 C CA . SER A 1 83 ? 8.032 -3.565 -22.076 1.00 93.75 83 SER A CA 1
ATOM 626 C C . SER A 1 83 ? 9.091 -2.496 -21.753 1.00 93.75 83 SER A C 1
ATOM 628 O O . SER A 1 83 ? 9.464 -1.725 -22.636 1.00 93.75 83 SER A O 1
ATOM 630 N N . GLU A 1 84 ? 9.513 -2.384 -20.491 1.00 88.69 84 GLU A N 1
ATOM 631 C CA . GLU A 1 84 ? 10.541 -1.459 -19.987 1.00 88.69 84 GLU A CA 1
ATOM 632 C C . GLU A 1 84 ? 10.191 0.037 -20.069 1.00 88.69 84 GLU A C 1
ATOM 634 O O . GLU A 1 84 ? 11.058 0.898 -19.902 1.00 88.69 84 GLU A O 1
ATOM 639 N N . SER A 1 85 ? 8.916 0.388 -20.269 1.00 93.94 85 SER A N 1
ATOM 640 C CA . SER A 1 85 ? 8.480 1.775 -20.102 1.00 93.94 85 SER A CA 1
ATOM 641 C C . SER A 1 85 ? 8.281 2.088 -18.617 1.00 93.94 85 SER A C 1
ATOM 643 O O . SER A 1 85 ? 7.646 1.331 -17.885 1.00 93.94 85 SER A O 1
ATOM 645 N N . LEU A 1 86 ? 8.836 3.214 -18.165 1.00 96.25 86 LEU A N 1
ATOM 646 C CA . LEU A 1 86 ? 8.713 3.685 -16.788 1.00 96.25 86 LEU A CA 1
ATOM 647 C C . LEU A 1 86 ? 8.173 5.111 -16.773 1.00 96.25 86 LEU A C 1
ATOM 649 O O . LEU A 1 86 ? 8.724 6.005 -17.425 1.00 96.25 86 LEU A O 1
ATOM 653 N N . ARG A 1 87 ? 7.116 5.334 -15.990 1.00 95.94 87 ARG A N 1
ATOM 654 C CA . ARG A 1 87 ? 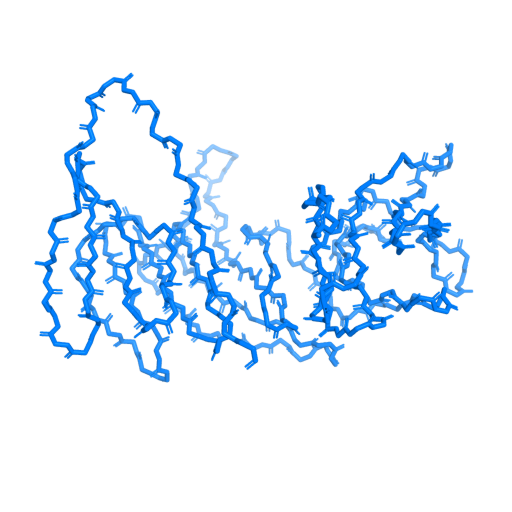6.543 6.666 -15.758 1.00 95.94 87 ARG A CA 1
ATOM 655 C C . ARG A 1 87 ? 6.262 6.912 -14.283 1.00 95.94 87 ARG A C 1
ATOM 657 O O . ARG A 1 87 ? 6.008 5.981 -13.524 1.00 95.94 87 ARG A O 1
ATOM 664 N N . VAL A 1 88 ? 6.277 8.184 -13.900 1.00 96.75 88 VAL A N 1
ATOM 665 C CA . VAL A 1 88 ? 5.778 8.629 -12.593 1.00 96.75 88 VAL A CA 1
ATOM 666 C C . VAL A 1 88 ? 4.252 8.518 -12.602 1.00 96.75 88 VAL A C 1
ATOM 668 O O . VAL A 1 88 ? 3.617 8.924 -13.575 1.00 96.75 88 VAL A O 1
ATOM 671 N N . VAL A 1 89 ? 3.683 7.949 -11.541 1.00 97.31 89 VAL A N 1
ATOM 672 C CA . VAL A 1 89 ? 2.232 7.889 -11.312 1.00 97.31 89 VAL A CA 1
ATOM 673 C C . VAL A 1 89 ? 1.823 9.043 -10.406 1.00 97.31 89 VAL A C 1
ATOM 675 O O . VAL A 1 89 ? 1.064 9.906 -10.827 1.00 97.31 89 VAL A O 1
ATOM 678 N N . ALA A 1 90 ? 2.390 9.101 -9.199 1.00 96.69 90 ALA A N 1
ATOM 679 C CA . ALA A 1 90 ? 2.099 10.149 -8.227 1.00 96.69 90 ALA A CA 1
ATOM 680 C C . ALA A 1 90 ? 3.283 10.367 -7.264 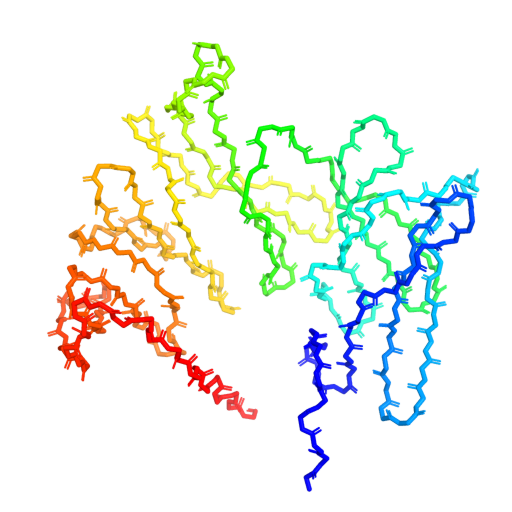1.00 96.69 90 ALA A C 1
ATOM 682 O O . ALA A 1 90 ? 4.009 9.411 -6.959 1.00 96.69 90 ALA A O 1
ATOM 683 N N . PRO A 1 91 ? 3.502 11.604 -6.780 1.00 95.94 91 PRO A N 1
ATOM 684 C CA . PRO A 1 91 ? 4.410 11.853 -5.667 1.00 95.94 91 PRO A CA 1
ATOM 685 C C . PRO A 1 91 ? 3.845 11.257 -4.371 1.00 95.94 91 PRO A C 1
ATOM 687 O O . PRO A 1 91 ? 2.634 11.177 -4.189 1.00 95.94 91 PRO A O 1
ATOM 690 N N . ILE A 1 92 ? 4.733 10.865 -3.463 1.00 95.38 92 ILE A N 1
ATOM 691 C CA . ILE A 1 92 ? 4.400 10.365 -2.131 1.00 95.38 92 ILE A CA 1
ATOM 692 C C . ILE A 1 92 ? 4.958 11.355 -1.112 1.00 95.38 92 ILE A C 1
ATOM 694 O O . ILE A 1 92 ? 6.174 11.565 -1.108 1.00 95.38 92 ILE A O 1
ATOM 698 N N . PRO A 1 93 ? 4.105 11.945 -0.259 1.00 93.31 93 PRO A N 1
ATOM 699 C CA . PRO A 1 93 ? 4.546 12.842 0.799 1.00 93.31 93 PRO A CA 1
ATOM 700 C C . PRO A 1 93 ? 5.597 12.208 1.724 1.00 93.31 93 PRO A C 1
ATOM 702 O O . PRO A 1 93 ? 5.654 10.982 1.901 1.00 93.31 93 PRO A O 1
ATOM 705 N N . ASP A 1 94 ? 6.450 13.041 2.315 1.00 91.06 94 ASP A N 1
ATOM 706 C CA . ASP A 1 94 ? 7.525 12.579 3.203 1.00 91.06 94 ASP A CA 1
ATOM 707 C C . ASP A 1 94 ? 6.974 12.009 4.521 1.00 91.06 94 ASP A C 1
ATOM 709 O O . ASP A 1 94 ? 7.540 11.071 5.079 1.00 91.06 94 ASP A O 1
ATOM 713 N N . ASP A 1 95 ? 5.823 12.513 4.963 1.00 92.31 95 ASP A N 1
ATOM 714 C CA . ASP A 1 95 ? 5.046 12.062 6.119 1.00 92.31 95 ASP A CA 1
ATOM 715 C C . ASP A 1 95 ? 4.150 10.843 5.822 1.00 92.31 95 ASP A C 1
ATOM 717 O O . ASP A 1 95 ? 3.408 10.384 6.693 1.00 92.31 95 ASP A O 1
ATOM 721 N N . ALA A 1 96 ? 4.222 10.283 4.608 1.00 94.00 96 ALA A N 1
ATOM 722 C CA . ALA A 1 96 ? 3.484 9.078 4.261 1.00 94.00 96 ALA A CA 1
ATOM 723 C C . ALA A 1 96 ? 4.124 7.811 4.857 1.00 94.00 96 ALA A C 1
ATOM 725 O O . ALA A 1 96 ? 5.318 7.533 4.666 1.00 94.00 96 ALA A O 1
ATOM 726 N N . GLY A 1 97 ? 3.296 6.997 5.508 1.00 92.69 97 GLY A N 1
ATOM 727 C CA . GLY A 1 97 ? 3.637 5.706 6.094 1.00 92.69 97 GLY A CA 1
ATOM 728 C C . GLY A 1 97 ? 2.782 4.557 5.558 1.00 92.69 97 GLY A C 1
ATOM 729 O O . GLY A 1 97 ? 1.792 4.752 4.853 1.00 92.69 97 GLY A O 1
ATOM 730 N N . GLY A 1 98 ? 3.189 3.331 5.902 1.00 91.06 98 GLY A N 1
ATOM 731 C CA . GLY A 1 98 ? 2.401 2.123 5.646 1.00 91.06 98 GLY A CA 1
ATOM 732 C C . GLY A 1 98 ? 2.125 1.838 4.171 1.00 91.06 98 GLY A C 1
ATOM 733 O O . GLY A 1 98 ? 1.058 1.331 3.878 1.00 91.06 98 GLY A O 1
ATOM 734 N N . LEU A 1 99 ? 3.032 2.182 3.250 1.00 94.75 99 LEU A N 1
ATOM 735 C CA . LEU A 1 99 ? 2.820 1.957 1.816 1.00 94.75 99 LEU A CA 1
ATOM 736 C C . LEU A 1 99 ? 2.589 0.469 1.503 1.00 94.75 99 LEU A C 1
ATOM 738 O O . LEU A 1 99 ? 3.488 -0.348 1.719 1.00 94.75 99 LEU A O 1
ATOM 742 N N . GLU A 1 100 ? 1.436 0.139 0.930 1.00 93.88 100 GLU A N 1
ATOM 743 C CA . GLU A 1 100 ? 1.121 -1.203 0.433 1.00 93.88 100 GLU A CA 1
ATOM 744 C C . GLU A 1 100 ? 0.401 -1.135 -0.917 1.00 93.88 100 GLU A C 1
ATOM 746 O O . GLU A 1 100 ? -0.092 -0.083 -1.328 1.00 93.88 100 GLU A O 1
ATOM 751 N N . MET A 1 101 ? 0.368 -2.258 -1.634 1.00 93.88 101 MET A N 1
ATOM 752 C CA . MET A 1 101 ? -0.394 -2.384 -2.869 1.00 93.88 101 MET A CA 1
ATOM 753 C C . MET A 1 101 ? -1.412 -3.503 -2.746 1.00 93.88 101 MET A C 1
ATOM 755 O O . MET A 1 101 ? -1.064 -4.626 -2.387 1.00 93.88 101 MET A O 1
ATOM 759 N N . GLN A 1 102 ? -2.652 -3.197 -3.106 1.00 92.56 102 GLN A N 1
ATOM 760 C CA . GLN A 1 102 ? -3.756 -4.141 -3.080 1.00 92.56 102 GLN A CA 1
ATOM 761 C C . GLN A 1 102 ? -4.771 -3.755 -4.157 1.00 92.56 102 GLN A C 1
ATOM 763 O O . GLN A 1 102 ? -5.104 -2.581 -4.304 1.00 92.56 102 GLN A O 1
ATOM 768 N N . ASN A 1 103 ? -5.263 -4.746 -4.907 1.00 88.38 103 ASN A N 1
ATOM 769 C CA . ASN A 1 103 ? -6.270 -4.564 -5.961 1.00 88.38 103 ASN A CA 1
ATOM 770 C C . ASN A 1 103 ? -5.913 -3.483 -7.002 1.00 88.38 103 ASN A C 1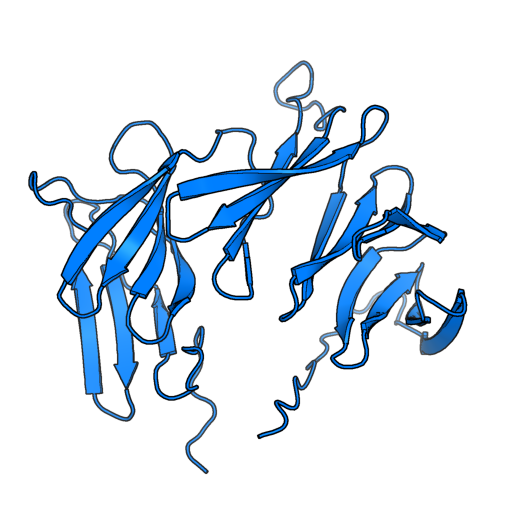
ATOM 772 O O . ASN A 1 103 ? -6.709 -2.590 -7.288 1.00 88.38 103 ASN A O 1
ATOM 776 N N . GLY A 1 104 ? -4.684 -3.506 -7.523 1.00 92.31 104 GLY A N 1
ATOM 777 C CA . GLY A 1 104 ? -4.258 -2.522 -8.522 1.00 92.31 104 GLY A CA 1
ATOM 778 C C . GLY A 1 104 ? -4.235 -1.078 -8.001 1.00 92.31 104 GLY A C 1
ATOM 779 O O . GLY A 1 104 ? -4.327 -0.138 -8.786 1.00 92.31 104 GLY A O 1
ATOM 780 N N . GLN A 1 105 ? -4.158 -0.881 -6.683 1.00 95.38 105 GLN A N 1
ATOM 781 C CA . GLN A 1 105 ? -4.126 0.432 -6.042 1.00 95.38 105 GLN A CA 1
ATOM 782 C C . GLN A 1 105 ? -2.999 0.484 -5.018 1.00 95.38 105 GLN A C 1
ATOM 784 O O . GLN A 1 105 ? -2.739 -0.496 -4.315 1.00 95.38 105 GLN A O 1
ATOM 789 N N . VAL A 1 106 ? -2.334 1.635 -4.931 1.00 97.06 106 VAL A N 1
ATOM 790 C CA . VAL A 1 106 ? -1.353 1.906 -3.877 1.00 97.06 106 VAL A CA 1
ATOM 791 C C . VAL A 1 106 ? -2.039 2.653 -2.749 1.00 97.06 106 VAL A C 1
ATOM 793 O O . VAL A 1 106 ? -2.676 3.679 -2.979 1.00 97.06 106 VAL A O 1
ATOM 796 N N . TRP A 1 107 ? -1.871 2.147 -1.538 1.00 97.50 107 TRP A N 1
ATOM 797 C CA . TRP A 1 107 ? -2.446 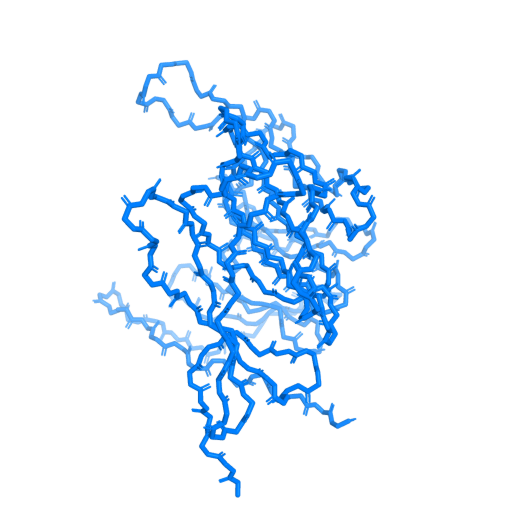2.693 -0.321 1.00 97.50 107 TRP A CA 1
ATOM 798 C C . TRP A 1 107 ? -1.340 3.242 0.566 1.00 97.50 107 TRP A C 1
ATOM 800 O O . TRP A 1 107 ? -0.227 2.706 0.594 1.00 97.50 107 TRP A O 1
ATOM 810 N N . TYR A 1 108 ? -1.629 4.335 1.265 1.00 97.31 108 TYR A N 1
ATOM 811 C CA . TYR A 1 108 ? -0.733 4.903 2.269 1.00 97.31 108 TYR A CA 1
ATOM 812 C C . TYR A 1 108 ? -1.493 5.819 3.215 1.00 97.31 108 TYR A C 1
ATOM 814 O O . TYR A 1 108 ? -2.542 6.356 2.868 1.00 97.31 108 TYR A O 1
ATOM 822 N N . VAL A 1 109 ? -0.937 6.041 4.400 1.00 97.44 109 VAL A N 1
ATOM 823 C CA . VAL A 1 109 ? -1.471 7.005 5.364 1.00 97.44 109 VAL A CA 1
ATOM 824 C C . VAL A 1 109 ? -0.536 8.206 5.463 1.00 97.44 109 VAL A C 1
ATOM 826 O O . VAL A 1 109 ? 0.676 8.016 5.520 1.00 97.44 109 VAL A O 1
ATOM 829 N N . THR A 1 110 ? -1.067 9.426 5.486 1.00 96.06 110 THR A N 1
ATOM 830 C CA . THR A 1 110 ? -0.317 10.637 5.873 1.00 96.06 110 THR A CA 1
ATOM 831 C C . THR A 1 110 ? -0.647 11.001 7.307 1.00 96.06 110 THR A C 1
ATOM 833 O O . THR A 1 110 ? -1.808 10.906 7.712 1.00 96.06 110 THR A O 1
ATOM 836 N N . LEU A 1 111 ? 0.360 11.432 8.058 1.00 92.88 111 LEU A N 1
ATOM 837 C CA . LEU A 1 111 ? 0.250 11.778 9.471 1.00 92.88 111 LEU A CA 1
ATOM 838 C C . LEU A 1 111 ? 0.845 13.165 9.691 1.00 92.88 111 LEU A C 1
ATOM 840 O O . LEU A 1 111 ? 1.902 13.453 9.137 1.00 92.88 111 LEU A O 1
ATOM 844 N N . GLN A 1 112 ? 0.259 13.995 10.555 1.00 90.62 112 GLN A N 1
ATOM 845 C CA . GLN A 1 112 ? 0.956 15.223 10.930 1.00 90.62 112 GLN A CA 1
ATOM 846 C C . GLN A 1 112 ? 2.221 14.886 11.732 1.00 90.62 112 GLN A C 1
ATOM 848 O O . GLN A 1 112 ? 2.139 14.162 12.730 1.00 90.62 112 GLN A O 1
ATOM 853 N N . PRO A 1 113 ? 3.398 15.401 11.336 1.00 84.62 113 PRO A N 1
ATOM 854 C CA . PRO A 1 113 ? 4.597 15.264 12.147 1.00 84.62 113 PRO A CA 1
ATOM 855 C C . PRO A 1 113 ? 4.361 15.877 13.529 1.00 84.62 113 PRO A C 1
ATOM 857 O O . PRO A 1 113 ? 3.815 16.975 13.638 1.00 84.62 113 PRO A O 1
ATOM 860 N N . GLY A 1 114 ? 4.781 15.180 14.584 1.00 82.06 114 GLY A N 1
ATOM 861 C CA . GLY A 1 114 ? 4.767 15.749 15.926 1.00 82.06 114 GLY A CA 1
ATOM 862 C C . GLY A 1 114 ? 5.711 16.952 16.041 1.00 82.06 114 GLY A C 1
ATOM 863 O O . GLY A 1 114 ? 6.631 17.131 15.239 1.00 82.06 114 GLY A O 1
ATOM 864 N N . GLU A 1 115 ? 5.517 17.783 17.066 1.00 83.06 115 GLU A N 1
ATOM 865 C CA . GLU A 1 115 ? 6.427 18.897 17.347 1.00 83.06 115 GLU A CA 1
ATOM 866 C C . GLU A 1 115 ? 7.781 18.362 17.848 1.00 83.06 115 GLU A C 1
ATOM 868 O O . GLU A 1 115 ? 7.955 18.076 19.031 1.00 83.06 115 GLU A O 1
ATOM 873 N N . GLY A 1 116 ? 8.745 18.188 16.939 1.00 80.06 116 GLY A N 1
ATOM 874 C CA . GLY A 1 116 ? 10.107 17.732 17.243 1.00 80.06 116 GLY A CA 1
ATOM 875 C C . GLY A 1 116 ? 10.440 16.336 16.706 1.00 80.06 116 GLY A C 1
ATOM 876 O O . GLY A 1 116 ? 9.580 15.612 16.222 1.00 80.06 116 GLY A O 1
ATOM 877 N N . LEU A 1 117 ? 11.722 15.956 16.782 1.00 71.38 117 LEU A N 1
ATOM 878 C CA . LEU A 1 117 ? 12.234 14.703 16.199 1.00 71.38 117 LEU A CA 1
ATOM 879 C C . LEU A 1 117 ? 11.762 13.433 16.927 1.00 71.38 117 LEU A C 1
ATOM 881 O O . LEU A 1 117 ? 11.787 12.356 16.341 1.00 71.38 117 LEU A O 1
ATOM 885 N N . GLU A 1 118 ? 11.366 13.554 18.194 1.00 78.62 118 GLU A N 1
ATOM 886 C CA . GLU A 1 118 ? 10.973 12.425 19.052 1.00 78.62 118 GLU A CA 1
ATOM 887 C C . GLU A 1 118 ? 9.462 12.371 19.311 1.00 78.62 118 GLU A C 1
ATOM 889 O O . GLU A 1 118 ? 8.969 11.431 19.935 1.00 78.62 118 GLU A O 1
ATOM 894 N N . SER A 1 119 ? 8.719 13.375 18.844 1.00 83.50 119 SER A N 1
ATOM 895 C CA . SER A 1 119 ? 7.284 13.454 19.080 1.00 83.50 119 SER A CA 1
ATOM 896 C C . SER A 1 119 ? 6.551 12.463 18.176 1.00 83.50 119 SER A C 1
ATOM 898 O O . SER A 1 119 ? 6.829 12.409 16.973 1.00 83.50 119 SER A O 1
ATOM 900 N N . PRO A 1 120 ? 5.608 11.671 18.720 1.00 83.19 120 PRO A N 1
ATOM 901 C CA . PRO A 1 120 ? 4.811 10.777 17.899 1.00 83.19 120 PRO A CA 1
ATOM 902 C C . PRO A 1 120 ? 3.995 11.587 16.879 1.00 83.19 120 PRO A C 1
ATOM 904 O O . PRO A 1 120 ? 3.685 12.757 17.129 1.00 83.19 120 PRO A O 1
ATOM 907 N N . PRO A 1 121 ? 3.620 10.977 15.742 1.00 86.81 121 PRO A N 1
ATOM 908 C CA . PRO A 1 121 ? 2.733 11.624 14.790 1.00 86.81 121 PRO A CA 1
ATOM 909 C C . PRO A 1 121 ? 1.408 12.011 15.454 1.00 86.81 121 PRO A C 1
ATOM 911 O O . PRO A 1 121 ? 0.881 11.255 16.276 1.00 86.81 121 PRO A O 1
ATOM 914 N N . GLY A 1 122 ? 0.894 13.184 15.095 1.00 89.00 122 GLY A N 1
ATOM 915 C CA . GLY A 1 122 ? -0.364 13.732 15.586 1.00 89.00 122 GLY A CA 1
ATOM 916 C C . GLY A 1 122 ? -1.488 13.663 14.547 1.00 89.00 122 GLY A C 1
ATOM 917 O O . GLY A 1 122 ? -1.243 13.362 13.374 1.00 89.00 122 GLY A O 1
ATOM 918 N N . PRO A 1 123 ? -2.732 13.932 14.971 1.00 92.25 123 PRO A N 1
ATOM 919 C CA . PRO A 1 123 ? -3.850 14.093 14.055 1.00 92.25 123 PRO A CA 1
ATOM 920 C C . PRO A 1 123 ? -3.775 15.433 13.287 1.00 92.25 123 PRO A C 1
ATOM 922 O O . PRO A 1 123 ? -3.110 16.359 13.752 1.00 92.25 123 PRO A O 1
ATOM 925 N N . PRO A 1 124 ? -4.505 15.586 12.164 1.00 94.75 124 PRO A N 1
ATOM 926 C CA . PRO A 1 124 ? -5.252 14.551 11.462 1.00 94.75 124 PRO A CA 1
ATOM 927 C C . PRO A 1 124 ? -4.356 13.493 10.815 1.00 94.75 124 PRO A C 1
ATOM 929 O O . PRO A 1 124 ? -3.201 13.740 10.464 1.00 94.75 124 PRO A O 1
ATOM 932 N N . SER A 1 125 ? -4.940 12.317 10.608 1.00 97.06 125 SER A N 1
ATOM 933 C CA . SER A 1 125 ? -4.387 11.288 9.730 1.00 97.06 125 SER A CA 1
ATOM 934 C C . SER A 1 125 ? -5.356 10.986 8.595 1.00 97.06 125 SER A C 1
ATOM 936 O O . SER A 1 125 ? -6.571 10.974 8.795 1.00 97.06 125 SER A O 1
ATOM 938 N N . ILE A 1 126 ? -4.821 10.765 7.396 1.00 97.62 126 ILE A N 1
ATOM 939 C CA . ILE A 1 126 ? -5.626 10.540 6.191 1.00 97.62 126 ILE A CA 1
ATOM 940 C C . ILE A 1 126 ? -5.122 9.279 5.505 1.00 97.62 126 ILE A C 1
ATOM 942 O O . ILE A 1 126 ? -3.930 9.166 5.217 1.00 97.62 126 ILE A O 1
ATOM 946 N N . LEU A 1 127 ? -6.024 8.335 5.246 1.00 97.75 127 LEU A N 1
ATOM 947 C CA . LEU A 1 127 ? -5.749 7.191 4.385 1.00 97.75 127 LEU A CA 1
ATOM 948 C C . LEU A 1 127 ? -6.027 7.578 2.935 1.00 97.75 127 LEU A C 1
ATOM 950 O O . LEU A 1 127 ? -7.128 8.012 2.597 1.00 97.75 127 LEU A O 1
ATOM 954 N N . HIS A 1 128 ? -5.042 7.346 2.082 1.00 97.31 128 HIS A N 1
ATOM 955 C CA . HIS A 1 128 ? -5.063 7.651 0.661 1.00 97.31 128 HIS A CA 1
ATOM 956 C C . HIS A 1 128 ? -5.074 6.373 -0.166 1.00 97.31 128 HIS A C 1
ATOM 958 O O . HIS A 1 128 ? -4.491 5.358 0.225 1.00 97.31 128 HIS A O 1
ATOM 964 N N . ARG A 1 129 ? -5.656 6.464 -1.362 1.00 96.06 129 ARG A N 1
ATOM 965 C CA . ARG A 1 129 ? -5.456 5.489 -2.442 1.00 96.06 129 ARG A CA 1
ATOM 966 C C . ARG A 1 129 ? -5.006 6.189 -3.717 1.00 96.06 129 ARG A C 1
ATOM 968 O O . ARG A 1 129 ? -5.512 7.262 -4.029 1.00 96.06 129 ARG A O 1
ATOM 975 N N . ILE A 1 130 ? -4.108 5.560 -4.466 1.00 96.94 130 ILE A N 1
ATOM 976 C CA . ILE A 1 130 ? -3.649 5.989 -5.792 1.00 96.94 130 ILE A CA 1
ATOM 977 C C . ILE A 1 130 ? -3.983 4.892 -6.800 1.00 96.94 130 ILE A C 1
ATOM 979 O O . ILE A 1 130 ? -3.614 3.730 -6.603 1.00 96.94 130 ILE A O 1
ATOM 983 N N . THR A 1 131 ? -4.638 5.267 -7.897 1.00 96.00 131 THR A N 1
ATOM 984 C CA . THR A 1 131 ? -4.848 4.394 -9.062 1.00 96.00 131 THR A CA 1
ATOM 985 C C . THR A 1 131 ? -3.682 4.495 -10.049 1.00 96.00 131 THR A C 1
ATOM 987 O O . THR A 1 131 ? -2.858 5.409 -9.976 1.00 96.00 131 THR A O 1
ATOM 990 N N . LEU A 1 132 ? -3.616 3.575 -11.018 1.00 95.62 132 LEU A N 1
ATOM 991 C CA . LEU A 1 132 ? -2.595 3.600 -12.074 1.00 95.62 132 LEU A CA 1
ATOM 992 C C . LEU A 1 132 ? -2.581 4.933 -12.851 1.00 95.62 132 LEU A C 1
ATOM 994 O O . LEU A 1 132 ? -1.520 5.384 -13.298 1.00 95.62 132 LEU A O 1
ATOM 998 N N . ASP A 1 133 ? -3.730 5.590 -12.984 1.00 94.81 133 ASP A N 1
ATOM 999 C CA . ASP A 1 133 ? -3.867 6.876 -13.676 1.00 94.81 133 ASP A CA 1
ATOM 1000 C C . ASP A 1 133 ? -3.308 8.063 -12.870 1.00 94.81 133 ASP A C 1
ATOM 1002 O O . ASP A 1 133 ? -3.171 9.163 -13.401 1.00 94.81 133 ASP A O 1
ATOM 1006 N N . GLY A 1 134 ? -2.902 7.834 -11.617 1.00 89.00 134 GLY A N 1
ATOM 1007 C CA . GLY A 1 134 ? -2.349 8.858 -10.730 1.00 89.00 134 GLY A CA 1
ATOM 1008 C C . GLY A 1 134 ? -3.408 9.642 -9.960 1.00 89.00 134 GLY A C 1
ATOM 1009 O O . GLY A 1 134 ? -3.069 10.605 -9.274 1.00 89.00 134 GLY A O 1
ATOM 1010 N N . GLU A 1 135 ? -4.675 9.234 -10.038 1.00 85.19 135 GLU A N 1
ATOM 1011 C CA . GLU A 1 135 ? -5.747 9.833 -9.249 1.00 85.19 135 GLU A CA 1
ATOM 1012 C C . GLU A 1 135 ? -5.609 9.396 -7.785 1.00 85.19 135 GLU A C 1
ATOM 1014 O O . GLU A 1 135 ? -5.842 8.237 -7.432 1.00 85.19 135 GLU A O 1
ATOM 1019 N N . GLY A 1 136 ? -5.186 10.336 -6.936 1.00 82.56 136 GLY A N 1
ATOM 1020 C CA . GLY A 1 136 ? -5.197 10.195 -5.485 1.00 82.56 136 GLY A CA 1
ATOM 1021 C C . GLY A 1 136 ? -6.586 10.506 -4.928 1.00 82.56 136 GLY A C 1
ATOM 1022 O O . GLY A 1 136 ? -7.168 11.532 -5.277 1.00 82.56 136 GLY A O 1
ATOM 1023 N N . THR A 1 137 ? -7.136 9.639 -4.077 1.00 89.94 137 THR A N 1
ATOM 1024 C CA . THR A 1 137 ? -8.369 9.924 -3.323 1.00 89.94 137 THR A CA 1
ATOM 1025 C C . THR A 1 137 ? -8.121 9.798 -1.828 1.00 89.94 137 THR A C 1
ATOM 1027 O O . THR A 1 137 ? -7.600 8.773 -1.383 1.00 89.94 137 THR A O 1
ATOM 1030 N N . ASP A 1 138 ? -8.594 10.782 -1.068 1.00 94.38 138 ASP A N 1
ATOM 1031 C CA . ASP A 1 138 ? -8.750 10.678 0.380 1.00 94.38 138 ASP A CA 1
ATOM 1032 C C . ASP A 1 138 ? -9.885 9.688 0.669 1.00 94.38 138 ASP A C 1
ATOM 1034 O O . ASP A 1 138 ? -11.035 9.888 0.268 1.00 94.38 138 ASP A O 1
ATOM 1038 N N . VAL A 1 139 ? -9.556 8.578 1.321 1.00 95.38 139 VAL A N 1
ATOM 1039 C CA . VAL A 1 139 ? -10.494 7.482 1.588 1.00 95.38 139 VAL A CA 1
ATOM 1040 C C . VAL A 1 139 ? -11.169 7.661 2.942 1.00 95.38 139 VAL A C 1
ATOM 1042 O O . VAL A 1 139 ? -12.379 7.469 3.064 1.00 95.38 139 VAL A O 1
ATOM 1045 N N . VAL A 1 140 ? -10.395 8.039 3.959 1.00 96.62 140 VAL A N 1
ATOM 1046 C CA . VAL A 1 140 ? -10.905 8.391 5.285 1.00 96.62 140 VAL A CA 1
ATOM 1047 C C . VAL A 1 140 ? -9.946 9.351 5.982 1.00 96.62 140 VAL A C 1
ATOM 1049 O O . VAL A 1 140 ? -8.730 9.225 5.848 1.00 96.62 140 VAL A O 1
ATOM 1052 N N . GLU A 1 141 ? -10.509 10.296 6.732 1.00 97.25 141 GLU A N 1
ATOM 1053 C CA . GLU A 1 141 ? -9.791 11.244 7.584 1.00 97.25 141 GLU A CA 1
ATOM 1054 C C . GLU A 1 141 ? -10.188 11.003 9.047 1.00 97.25 141 GLU A C 1
ATOM 1056 O O . GLU A 1 141 ? -11.370 11.063 9.398 1.00 97.25 141 GLU A O 1
ATOM 1061 N N . GLU A 1 142 ? -9.199 10.765 9.905 1.00 97.19 142 GLU A N 1
ATOM 1062 C CA . GLU A 1 142 ? -9.353 10.838 11.357 1.00 97.19 142 GLU A CA 1
ATOM 1063 C C . GLU A 1 142 ? -8.836 12.190 11.843 1.00 97.19 142 GLU A C 1
ATOM 1065 O O . GLU A 1 142 ? -7.638 12.465 11.780 1.00 97.19 142 GLU A O 1
ATOM 1070 N N . LYS A 1 143 ? -9.749 13.043 12.319 1.00 95.94 143 LYS A N 1
ATOM 1071 C CA . LYS A 1 143 ? -9.446 14.433 12.700 1.00 95.94 143 LYS A CA 1
ATOM 1072 C C . LYS A 1 143 ? -8.855 14.586 14.089 1.00 95.94 143 LYS A C 1
ATOM 1074 O O . LYS A 1 143 ? -8.080 15.506 14.315 1.00 95.94 143 LYS A O 1
ATOM 1079 N N . ASP A 1 144 ? -9.235 13.688 14.990 1.00 95.00 144 ASP A N 1
ATOM 1080 C CA . ASP A 1 144 ? -8.932 13.787 16.420 1.00 95.00 144 ASP A CA 1
ATOM 1081 C C . ASP A 1 144 ? -8.005 12.659 16.896 1.00 95.00 144 ASP A C 1
ATOM 1083 O O . ASP A 1 144 ? -7.619 12.607 18.061 1.00 95.00 144 ASP A O 1
ATOM 1087 N N . THR A 1 145 ? -7.643 11.740 15.999 1.00 94.88 145 THR A N 1
ATOM 1088 C CA . THR A 1 145 ? -6.821 10.567 16.297 1.00 94.88 145 THR A CA 1
ATOM 1089 C C . THR A 1 145 ? -5.973 10.177 15.085 1.00 94.88 145 THR A C 1
ATOM 1091 O O . THR A 1 145 ? -6.087 10.756 14.002 1.00 94.88 145 THR A O 1
ATOM 1094 N N . VAL A 1 146 ? -5.085 9.206 15.274 1.00 95.75 146 VAL A N 1
ATOM 1095 C CA . VAL A 1 146 ? -4.133 8.754 14.256 1.00 95.75 146 VAL A CA 1
ATOM 1096 C C . VAL A 1 146 ? -4.443 7.325 13.849 1.00 95.75 146 VAL A C 1
ATOM 1098 O O . VAL A 1 146 ? -4.505 6.451 14.709 1.00 95.75 146 VAL A O 1
ATOM 1101 N N . ILE A 1 147 ? -4.579 7.077 12.546 1.00 97.38 147 ILE A N 1
ATOM 1102 C CA . ILE A 1 147 ? -4.613 5.735 11.965 1.00 97.38 147 ILE A CA 1
ATOM 1103 C C . ILE A 1 147 ? -3.256 5.070 12.219 1.00 97.38 147 ILE A C 1
ATOM 1105 O O . ILE A 1 147 ? -2.229 5.467 11.670 1.00 97.38 147 ILE A O 1
ATOM 1109 N N . ALA A 1 148 ? -3.268 4.046 13.066 1.00 94.88 148 ALA A N 1
ATOM 1110 C CA . ALA A 1 148 ? -2.086 3.333 13.523 1.00 94.88 148 ALA A CA 1
ATOM 1111 C C . ALA A 1 148 ? -1.668 2.240 12.536 1.00 94.88 148 ALA A C 1
ATOM 1113 O O . ALA A 1 148 ? -0.495 2.107 12.186 1.00 94.88 148 ALA A O 1
ATOM 1114 N N . GLN A 1 149 ? -2.637 1.427 12.114 1.00 95.81 149 GLN A N 1
ATOM 1115 C CA . GLN A 1 149 ? -2.463 0.354 11.142 1.00 95.81 149 GLN A CA 1
ATOM 1116 C C . GLN A 1 149 ? -3.729 0.211 10.315 1.00 95.81 149 GLN A C 1
ATOM 1118 O O . GLN A 1 149 ? -4.831 0.475 10.794 1.00 95.81 149 GLN A O 1
ATOM 1123 N N . TYR A 1 150 ? -3.569 -0.263 9.086 1.00 97.50 150 TYR A N 1
ATOM 1124 C CA . TYR A 1 150 ? -4.681 -0.592 8.214 1.00 97.50 150 TYR A CA 1
ATOM 1125 C C . TYR A 1 150 ? -4.385 -1.852 7.398 1.00 97.50 150 TYR A C 1
ATOM 1127 O O . TYR A 1 150 ? -3.234 -2.286 7.285 1.00 97.50 150 TYR A O 1
ATOM 1135 N N . ARG A 1 151 ? -5.446 -2.466 6.880 1.00 96.44 151 ARG A N 1
ATOM 1136 C CA . ARG A 1 151 ? -5.419 -3.562 5.913 1.00 96.44 151 ARG A CA 1
ATOM 1137 C C . ARG A 1 151 ? -6.472 -3.311 4.857 1.00 96.44 151 ARG A C 1
ATOM 1139 O O . ARG A 1 151 ? -7.564 -2.829 5.163 1.00 96.44 151 ARG A O 1
ATOM 1146 N N . THR A 1 152 ? -6.142 -3.691 3.637 1.00 95.25 152 THR A N 1
ATOM 1147 C CA . THR A 1 152 ? -7.000 -3.548 2.467 1.00 95.25 152 THR A CA 1
ATOM 1148 C C . THR A 1 152 ? -7.376 -4.921 1.916 1.00 95.25 152 THR A C 1
ATOM 1150 O O . THR A 1 152 ? -6.594 -5.875 1.955 1.00 95.25 152 THR A O 1
ATOM 1153 N N . SER A 1 153 ? -8.598 -5.051 1.411 1.00 92.44 153 SER A N 1
ATOM 1154 C CA . SER A 1 153 ? -9.070 -6.266 0.747 1.00 92.44 153 SER A CA 1
ATOM 1155 C C . SER A 1 153 ? -8.946 -6.157 -0.775 1.00 92.44 153 SER A C 1
ATOM 1157 O O . SER A 1 153 ? -8.756 -5.083 -1.347 1.00 92.44 153 SER A O 1
ATOM 1159 N N . VAL A 1 154 ? -9.086 -7.294 -1.464 1.00 86.81 154 VAL A N 1
ATOM 1160 C CA . VAL A 1 154 ? -9.113 -7.354 -2.939 1.00 86.81 154 VAL A CA 1
ATOM 1161 C C . VAL A 1 154 ? -10.287 -6.596 -3.562 1.00 86.81 154 VAL A C 1
ATOM 1163 O O . VAL A 1 154 ? -10.214 -6.246 -4.725 1.00 86.81 154 VAL A O 1
ATOM 1166 N N . ASP A 1 155 ? -11.358 -6.328 -2.820 1.00 88.12 155 ASP A N 1
ATOM 1167 C CA . ASP A 1 155 ? -12.525 -5.568 -3.282 1.00 88.12 155 ASP A CA 1
ATOM 1168 C C . ASP A 1 155 ? -12.517 -4.106 -2.795 1.00 88.12 155 ASP A C 1
ATOM 1170 O O . ASP A 1 155 ? -13.518 -3.403 -2.915 1.00 88.12 155 ASP A O 1
ATOM 1174 N N . GLY A 1 156 ? -11.379 -3.623 -2.281 1.00 89.94 156 GLY A N 1
ATOM 1175 C CA . GLY A 1 156 ? -11.177 -2.215 -1.921 1.00 89.94 156 GLY A CA 1
ATOM 1176 C C . GLY A 1 156 ? -11.794 -1.795 -0.586 1.00 89.94 156 GLY A C 1
ATOM 1177 O O . GLY A 1 156 ? -11.906 -0.598 -0.317 1.00 89.94 156 GLY A O 1
ATOM 1178 N N . LYS A 1 157 ? -12.189 -2.756 0.253 1.00 94.81 157 LYS A N 1
ATOM 1179 C CA . LYS A 1 157 ? -12.599 -2.498 1.635 1.00 94.81 157 LYS A CA 1
ATOM 1180 C C . LYS A 1 157 ? -11.367 -2.291 2.504 1.00 94.81 157 LYS A C 1
ATOM 1182 O O . LYS A 1 157 ? -10.286 -2.806 2.211 1.00 94.81 157 LYS A O 1
ATOM 1187 N N . VAL A 1 158 ? -11.543 -1.547 3.588 1.00 97.06 158 VAL A N 1
ATOM 1188 C CA . VAL A 1 158 ? -10.457 -1.224 4.518 1.00 97.06 158 VAL A CA 1
ATOM 1189 C C . VAL A 1 158 ? -10.878 -1.576 5.930 1.00 97.06 158 VAL A C 1
ATOM 1191 O O . VAL A 1 158 ? -12.001 -1.302 6.333 1.00 97.06 158 VAL A O 1
ATOM 1194 N N . VAL A 1 159 ? -9.961 -2.131 6.709 1.00 98.12 159 VAL A N 1
ATOM 1195 C CA . VAL A 1 159 ? -10.056 -2.148 8.166 1.00 98.12 159 VAL A CA 1
ATOM 1196 C C . VAL A 1 159 ? -8.844 -1.424 8.723 1.00 98.12 159 VAL A C 1
ATOM 1198 O O . VAL A 1 159 ? -7.726 -1.629 8.252 1.00 98.12 159 VAL A O 1
ATOM 1201 N N . TYR A 1 160 ? -9.046 -0.566 9.710 1.00 98.19 160 TYR A N 1
ATOM 1202 C CA . TYR A 1 160 ? -7.960 0.160 10.349 1.00 98.19 160 TYR A CA 1
ATOM 1203 C C . TYR A 1 160 ? -8.231 0.347 11.832 1.00 98.19 160 TYR A C 1
ATOM 1205 O O . TYR A 1 160 ? -9.385 0.348 12.264 1.00 98.19 160 TYR A O 1
ATOM 1213 N N . ASN A 1 161 ? -7.161 0.505 12.604 1.00 97.94 161 ASN A N 1
ATOM 1214 C CA . ASN A 1 161 ? -7.263 0.939 13.987 1.00 97.94 161 ASN A CA 1
ATOM 1215 C C . ASN A 1 161 ? -6.572 2.278 14.213 1.00 97.94 161 ASN A C 1
ATOM 1217 O O . ASN A 1 161 ? -5.674 2.670 13.466 1.00 97.94 161 ASN A O 1
ATOM 1221 N N . THR A 1 162 ? -6.980 2.948 15.278 1.00 97.25 162 THR A N 1
ATOM 1222 C CA . THR A 1 162 ? -6.475 4.250 15.702 1.00 97.25 162 THR A CA 1
ATOM 1223 C C . THR A 1 162 ? -5.587 4.130 16.946 1.00 97.25 162 THR A C 1
ATOM 1225 O O . THR A 1 162 ? -5.573 3.091 17.613 1.00 97.25 162 THR A O 1
ATOM 1228 N N . TYR A 1 163 ? -4.789 5.159 17.256 1.00 94.19 163 TYR A N 1
ATOM 1229 C CA . TYR A 1 163 ? -3.901 5.168 18.436 1.00 94.19 163 TYR A CA 1
ATOM 1230 C C . TYR A 1 163 ? -4.643 5.106 19.775 1.00 94.19 163 TYR A C 1
ATOM 1232 O O . TYR A 1 163 ? -4.075 4.634 20.756 1.00 94.19 163 TYR A O 1
ATOM 1240 N N . ASP A 1 164 ? -5.905 5.523 19.817 1.00 93.94 164 ASP A N 1
ATOM 1241 C CA . ASP A 1 164 ? -6.792 5.351 20.976 1.00 93.94 164 ASP A CA 1
ATOM 1242 C C . ASP A 1 164 ? -7.364 3.923 21.110 1.00 93.94 164 ASP A C 1
ATOM 1244 O O . ASP A 1 164 ? -8.092 3.642 22.057 1.00 93.94 164 ASP A O 1
ATOM 1248 N N . GLY A 1 165 ? -7.026 3.015 20.188 1.00 94.12 165 GLY A N 1
ATOM 1249 C CA . GLY A 1 165 ? -7.458 1.619 20.196 1.00 94.12 165 GLY A CA 1
ATOM 1250 C C . GLY A 1 165 ? -8.728 1.333 19.393 1.00 94.12 165 GLY A C 1
ATOM 1251 O O . GLY A 1 165 ? -9.033 0.156 19.181 1.00 94.12 165 GLY A O 1
ATOM 1252 N N . GLY A 1 166 ? -9.432 2.360 18.903 1.00 97.44 166 GLY A N 1
ATOM 1253 C CA . GLY A 1 166 ? -10.632 2.199 18.083 1.00 97.44 166 GLY A CA 1
ATOM 1254 C C . GLY A 1 166 ? -10.360 1.418 16.796 1.00 97.44 166 GLY A C 1
ATOM 1255 O O . GLY A 1 166 ? -9.363 1.643 16.121 1.00 97.44 166 GLY A O 1
ATOM 1256 N N . LEU A 1 167 ? -11.249 0.492 16.448 1.00 98.25 167 LEU A N 1
ATOM 1257 C CA . LEU A 1 167 ? -11.206 -0.329 15.241 1.00 98.25 167 LEU A CA 1
ATOM 1258 C C . LEU A 1 167 ? -12.393 0.033 14.348 1.00 98.25 167 LEU A C 1
ATOM 1260 O O . LEU A 1 167 ? -13.538 0.076 14.806 1.00 98.25 167 LEU A O 1
ATOM 1264 N N . PHE A 1 168 ? -12.130 0.250 13.065 1.00 98.38 168 PHE A N 1
ATOM 1265 C CA . PHE A 1 168 ? -13.131 0.660 12.089 1.00 98.38 168 PHE A CA 1
ATOM 1266 C C . PHE A 1 168 ? -13.003 -0.146 10.804 1.00 98.38 168 PHE A C 1
ATOM 1268 O O . PHE A 1 168 ? -11.904 -0.488 10.369 1.00 98.38 168 PHE A O 1
ATOM 1275 N N . TYR A 1 169 ? -14.143 -0.402 10.174 1.00 98.19 169 TYR A N 1
ATOM 1276 C CA . TYR A 1 169 ? -14.230 -1.003 8.851 1.00 98.19 169 TYR A CA 1
ATOM 1277 C C . TYR A 1 169 ? -14.909 -0.054 7.882 1.00 98.19 169 TYR A C 1
ATOM 1279 O O . TYR A 1 169 ? -15.878 0.617 8.227 1.00 98.19 169 TYR A O 1
ATOM 1287 N N . LEU A 1 170 ? -14.392 0.009 6.665 1.00 96.75 170 LEU A N 1
ATOM 1288 C CA . LEU A 1 170 ? -14.851 0.897 5.619 1.00 96.75 170 LEU A CA 1
ATOM 1289 C C . LEU A 1 170 ? -15.320 0.069 4.426 1.00 96.75 170 LEU A C 1
ATOM 1291 O O . LEU A 1 170 ? -14.522 -0.562 3.731 1.00 96.75 170 LEU A O 1
ATOM 1295 N N . ASN A 1 171 ? -16.627 0.119 4.182 1.00 93.25 171 ASN A N 1
ATOM 1296 C CA . ASN A 1 171 ? -17.279 -0.435 3.000 1.00 93.25 171 ASN A CA 1
ATOM 1297 C C . ASN A 1 171 ? -18.312 0.580 2.500 1.00 93.25 171 ASN A C 1
ATOM 1299 O O . ASN A 1 171 ? -19.487 0.509 2.854 1.00 93.25 171 ASN A O 1
ATOM 1303 N N . ASN A 1 172 ? -17.849 1.586 1.754 1.00 89.31 172 ASN A N 1
ATOM 1304 C CA . ASN A 1 172 ? -18.568 2.828 1.409 1.00 89.31 172 ASN A CA 1
ATOM 1305 C C . ASN A 1 172 ? -18.925 3.727 2.607 1.00 89.31 172 ASN A C 1
ATOM 1307 O O . ASN A 1 172 ? -18.942 4.947 2.474 1.00 89.31 172 ASN A O 1
ATOM 1311 N N . THR A 1 173 ? -19.182 3.148 3.776 1.00 93.19 173 THR A N 1
ATOM 1312 C CA . THR A 1 173 ? -19.435 3.840 5.039 1.00 93.19 173 THR A CA 1
ATOM 1313 C C . THR A 1 173 ? -18.489 3.333 6.122 1.00 93.19 173 THR A C 1
ATOM 1315 O O . THR A 1 173 ? -18.052 2.180 6.098 1.00 93.19 173 THR A O 1
ATOM 1318 N N . LYS A 1 174 ? -18.140 4.223 7.060 1.00 96.12 174 LYS A N 1
ATOM 1319 C CA . LYS A 1 174 ? -17.309 3.908 8.228 1.00 96.12 174 LYS A CA 1
ATOM 1320 C C . LYS A 1 174 ? -18.170 3.212 9.284 1.00 96.12 174 LYS A C 1
ATOM 1322 O O . LYS A 1 174 ? -19.140 3.793 9.768 1.00 96.12 174 LYS A O 1
ATOM 1327 N N . ILE A 1 175 ? -17.798 1.990 9.649 1.00 97.06 175 ILE A N 1
ATOM 1328 C CA . ILE A 1 175 ? -18.482 1.131 10.619 1.00 97.06 175 ILE A CA 1
ATOM 1329 C C . ILE A 1 175 ? -17.574 0.949 11.845 1.00 97.06 175 ILE A C 1
ATOM 1331 O O . ILE A 1 175 ? -16.483 0.389 11.711 1.00 97.06 175 ILE A O 1
ATOM 1335 N N . PRO A 1 176 ? -17.985 1.404 13.042 1.00 97.00 176 PRO A N 1
ATOM 1336 C CA . PRO A 1 176 ? -17.258 1.136 14.279 1.00 97.00 176 PRO A CA 1
ATOM 1337 C C . PRO A 1 176 ? -17.287 -0.354 14.630 1.00 97.00 176 PRO A C 1
ATOM 1339 O O . PRO A 1 176 ? -18.350 -0.970 14.677 1.00 97.00 176 PRO A O 1
ATOM 1342 N N . MET A 1 177 ? -16.123 -0.923 14.928 1.00 97.38 177 MET A N 1
ATOM 1343 C CA . MET A 1 177 ? -15.949 -2.338 15.265 1.00 97.38 177 MET A CA 1
ATOM 1344 C C . MET A 1 177 ? -15.475 -2.568 16.707 1.00 97.38 177 MET A C 1
ATOM 1346 O O . MET A 1 177 ? -15.173 -3.705 17.072 1.00 97.38 177 MET A O 1
ATOM 1350 N N . GLY A 1 178 ? -15.460 -1.540 17.555 1.00 96.31 178 GLY A N 1
ATOM 1351 C CA . GLY A 1 178 ? -14.959 -1.632 18.930 1.00 96.31 178 GLY A CA 1
ATOM 1352 C C . GLY A 1 178 ? -13.457 -1.387 18.974 1.00 96.31 178 GLY A C 1
ATOM 1353 O O . GLY A 1 178 ? -12.997 -0.431 18.365 1.00 96.31 178 GLY A O 1
ATOM 1354 N N . GLU A 1 179 ? -12.707 -2.235 19.671 1.00 96.88 179 GLU A N 1
ATOM 1355 C CA . GLU A 1 179 ? -11.254 -2.089 19.831 1.00 96.88 179 GLU A CA 1
ATOM 1356 C C . GLU A 1 179 ? -10.492 -3.273 19.224 1.00 96.88 179 GLU A C 1
ATOM 1358 O O . GLU A 1 179 ? -11.029 -4.383 19.125 1.00 96.88 179 GLU A O 1
ATOM 1363 N N . GLY A 1 180 ? -9.232 -3.065 18.844 1.00 95.75 180 GLY A N 1
ATOM 1364 C CA . GLY A 1 180 ? -8.339 -4.132 18.386 1.00 95.75 180 GLY A CA 1
ATOM 1365 C C . GLY A 1 180 ? -7.360 -3.692 17.302 1.00 95.75 180 GLY A C 1
ATOM 1366 O O . GLY A 1 180 ? -7.390 -2.562 16.828 1.00 95.75 180 GLY A O 1
ATOM 1367 N N . VAL A 1 181 ? -6.489 -4.612 16.895 1.00 96.56 181 VAL A N 1
ATOM 1368 C CA . VAL A 1 181 ? -5.502 -4.410 15.828 1.00 96.56 181 VAL A CA 1
ATOM 1369 C C . VAL A 1 181 ? -5.876 -5.285 14.629 1.00 96.56 181 VAL A C 1
ATOM 1371 O O . VAL A 1 181 ? -5.959 -6.509 14.789 1.00 96.56 181 VAL A O 1
ATOM 1374 N N . PRO A 1 182 ? -6.097 -4.715 13.433 1.00 96.94 182 PRO A N 1
ATOM 1375 C CA . PRO A 1 182 ? -6.432 -5.492 12.253 1.00 96.94 182 PRO A CA 1
ATOM 1376 C C . PRO A 1 182 ? -5.233 -6.310 11.782 1.00 96.94 182 PRO A C 1
ATOM 1378 O O . PRO A 1 182 ? -4.109 -5.814 11.691 1.00 96.94 182 PRO A O 1
ATOM 1381 N N . LEU A 1 183 ? -5.484 -7.569 11.435 1.00 95.50 183 LEU A N 1
ATOM 1382 C CA . LEU A 1 183 ? -4.467 -8.459 10.885 1.00 95.50 183 LEU A CA 1
ATOM 1383 C C . LEU A 1 183 ? -4.681 -8.704 9.392 1.00 95.50 183 LEU A C 1
ATOM 1385 O O . LEU A 1 183 ? -3.712 -8.610 8.640 1.00 95.50 183 LEU A O 1
ATOM 1389 N N . ASP A 1 184 ? -5.921 -8.973 8.971 1.00 95.00 184 ASP A N 1
ATOM 1390 C CA . ASP A 1 184 ? -6.311 -9.140 7.563 1.00 95.00 184 ASP A CA 1
ATOM 1391 C C . ASP A 1 184 ? -7.838 -8.998 7.398 1.00 95.00 184 ASP A C 1
ATOM 1393 O O . ASP A 1 184 ? -8.592 -9.063 8.376 1.00 95.00 184 ASP A O 1
ATOM 1397 N N . ILE A 1 185 ? -8.291 -8.854 6.153 1.00 95.50 185 ILE A N 1
ATOM 1398 C CA . ILE A 1 185 ? -9.700 -9.000 5.770 1.00 95.50 185 ILE A CA 1
ATOM 1399 C C . ILE A 1 185 ? -9.838 -10.344 5.054 1.00 95.50 185 ILE A C 1
ATOM 1401 O O . ILE A 1 185 ? -9.198 -10.592 4.029 1.00 95.50 185 ILE A O 1
ATOM 1405 N N . LEU A 1 186 ? -10.659 -11.230 5.612 1.00 94.00 186 LEU A N 1
ATOM 1406 C CA . LEU A 1 186 ? -10.945 -12.535 5.029 1.00 94.00 186 LEU A CA 1
ATOM 1407 C C . LEU A 1 186 ? -11.780 -12.374 3.749 1.00 94.00 186 LEU A C 1
ATOM 1409 O O . LEU A 1 186 ? -12.472 -11.377 3.561 1.00 94.00 186 LEU A O 1
ATOM 1413 N N . TYR A 1 187 ? -11.750 -13.371 2.861 1.00 89.38 187 TYR A N 1
ATOM 1414 C CA . TYR A 1 187 ? -12.480 -13.307 1.584 1.00 89.38 187 TYR A CA 1
ATOM 1415 C C . TYR A 1 187 ? -13.988 -13.134 1.715 1.00 89.38 187 TYR A C 1
ATOM 1417 O O . TYR A 1 187 ? -14.618 -12.582 0.821 1.00 89.38 187 TYR A O 1
ATOM 1425 N N . ASP A 1 188 ? -14.563 -13.619 2.810 1.00 91.25 188 ASP A N 1
ATOM 1426 C CA . ASP A 1 188 ? -15.982 -13.452 3.112 1.00 91.25 188 ASP A CA 1
ATOM 1427 C C . ASP A 1 188 ? -16.305 -12.073 3.715 1.00 91.25 188 ASP A C 1
ATOM 1429 O O . ASP A 1 188 ? -17.445 -11.816 4.085 1.00 91.25 188 ASP A O 1
ATOM 1433 N N . GLY A 1 189 ? -15.322 -11.171 3.799 1.00 93.12 189 GLY A N 1
ATOM 1434 C CA . GLY A 1 189 ? -15.472 -9.816 4.323 1.00 93.12 189 GLY A CA 1
ATOM 1435 C C . GLY A 1 189 ? -15.347 -9.709 5.841 1.00 93.12 189 GLY A C 1
ATOM 1436 O O . GLY A 1 189 ? -15.374 -8.596 6.364 1.00 93.12 189 GLY A O 1
ATOM 1437 N N . ARG A 1 190 ? -15.175 -10.824 6.562 1.00 96.62 190 ARG A N 1
ATOM 1438 C CA . ARG A 1 190 ? -14.934 -10.775 8.007 1.00 96.62 190 ARG A CA 1
ATOM 1439 C C . ARG A 1 190 ? -13.521 -10.288 8.306 1.00 96.62 190 ARG A C 1
ATOM 1441 O O . ARG A 1 190 ? -12.575 -10.528 7.558 1.00 96.62 190 ARG A O 1
ATOM 1448 N N . VAL A 1 191 ? -13.370 -9.621 9.437 1.00 97.69 191 VAL A N 1
ATOM 1449 C CA . VAL A 1 191 ? -12.108 -9.033 9.878 1.00 97.69 191 VAL A CA 1
ATOM 1450 C C . VAL A 1 191 ? -11.400 -9.996 10.817 1.00 97.69 191 VAL A C 1
ATOM 1452 O O . VAL A 1 191 ? -11.941 -10.346 11.865 1.00 97.69 191 VAL A O 1
ATOM 1455 N N . LEU A 1 192 ? -10.173 -10.384 10.472 1.00 97.56 192 LEU A N 1
ATOM 1456 C CA . LEU A 1 192 ? -9.265 -11.047 11.400 1.00 97.56 192 LEU A CA 1
ATOM 1457 C C . LEU A 1 192 ? -8.536 -9.972 12.209 1.00 97.56 192 LEU A C 1
ATOM 1459 O O . LEU A 1 192 ? -7.852 -9.118 11.642 1.00 97.56 192 LEU A O 1
ATOM 1463 N N . MET A 1 193 ? -8.656 -10.021 13.530 1.00 96.81 193 MET A N 1
ATOM 1464 C CA . MET A 1 193 ? -8.082 -9.018 14.422 1.00 96.81 193 MET A CA 1
ATOM 1465 C C . MET A 1 193 ? -7.427 -9.646 15.648 1.00 96.81 193 MET A C 1
ATOM 1467 O O . MET A 1 193 ? -7.773 -10.747 16.080 1.00 96.81 193 MET A O 1
ATOM 1471 N N . LYS A 1 194 ? -6.492 -8.902 16.233 1.00 95.50 194 LYS A N 1
ATOM 1472 C CA . LYS A 1 194 ? -5.942 -9.167 17.558 1.00 95.50 194 LYS A CA 1
ATOM 1473 C C . LYS A 1 194 ? -6.588 -8.222 18.569 1.00 95.50 194 LYS A C 1
ATOM 1475 O O . LYS A 1 194 ? -6.552 -7.009 18.374 1.00 95.50 194 LYS A O 1
ATOM 1480 N N . ARG A 1 195 ? -7.096 -8.763 19.674 1.00 94.75 195 ARG A N 1
ATOM 1481 C CA . ARG A 1 195 ? -7.510 -7.996 20.857 1.00 94.75 195 ARG A CA 1
ATOM 1482 C C . ARG A 1 195 ? -6.855 -8.633 22.074 1.00 94.75 195 ARG A C 1
ATOM 1484 O O . ARG A 1 195 ? -7.007 -9.831 22.285 1.00 94.75 195 ARG A O 1
ATOM 1491 N N . ASP A 1 196 ? -6.049 -7.868 22.803 1.00 91.88 196 ASP A N 1
ATOM 1492 C CA . ASP A 1 196 ? -5.197 -8.379 23.881 1.00 91.88 196 ASP A CA 1
ATOM 1493 C C . ASP A 1 196 ? -4.358 -9.596 23.440 1.00 91.88 196 ASP A C 1
ATOM 1495 O O . ASP A 1 196 ? -3.496 -9.504 22.560 1.00 91.88 196 ASP A O 1
ATOM 1499 N N . LEU A 1 197 ? -4.630 -10.756 24.036 1.00 93.00 197 LEU A N 1
ATOM 1500 C CA . LEU A 1 197 ? -4.008 -12.041 23.740 1.00 93.00 197 LEU A CA 1
ATOM 1501 C C . LEU A 1 197 ? -4.964 -12.967 22.990 1.00 93.00 197 LEU A C 1
ATOM 1503 O O . LEU A 1 197 ? -4.859 -14.180 23.103 1.00 93.00 197 LEU A O 1
ATOM 1507 N N . GLN A 1 198 ? -5.915 -12.428 22.239 1.00 95.00 198 GLN A N 1
ATOM 1508 C CA . GLN A 1 198 ? -6.886 -13.210 21.485 1.00 95.00 198 GLN A CA 1
ATOM 1509 C C . GLN A 1 198 ? -6.799 -12.883 20.005 1.00 95.00 198 GLN A C 1
ATOM 1511 O O . GLN A 1 198 ? -6.723 -11.722 19.599 1.00 95.00 198 GLN A O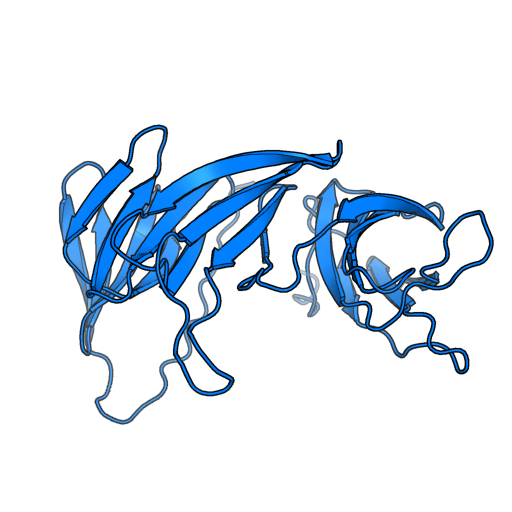 1
ATOM 1516 N N . LEU A 1 199 ? -6.821 -13.940 19.200 1.00 95.88 199 LEU A N 1
ATOM 1517 C CA . LEU A 1 199 ? -7.096 -13.858 17.779 1.00 95.88 199 LEU A CA 1
ATOM 1518 C C . LEU A 1 199 ? -8.596 -14.042 17.587 1.00 95.88 199 LEU A C 1
ATOM 1520 O O . LEU A 1 199 ? -9.161 -15.054 18.012 1.00 95.88 199 LEU A O 1
ATOM 1524 N N . MET A 1 200 ? -9.229 -13.073 16.946 1.00 96.94 200 MET A N 1
ATOM 1525 C CA . MET A 1 200 ? -10.673 -13.022 16.774 1.00 96.94 200 MET A CA 1
ATOM 1526 C C . MET A 1 200 ? -11.021 -12.802 15.310 1.00 96.94 200 MET A C 1
ATOM 1528 O O . MET A 1 200 ? -10.281 -12.143 14.578 1.00 96.94 200 MET A O 1
ATOM 1532 N N . VAL A 1 201 ? -12.167 -13.329 14.904 1.00 97.69 201 VAL A N 1
ATOM 1533 C CA . VAL A 1 201 ? -12.819 -12.967 13.651 1.00 97.69 201 VAL A CA 1
ATOM 1534 C C . VAL A 1 201 ? -14.082 -12.200 13.995 1.00 97.69 201 VAL A C 1
ATOM 1536 O O . VAL A 1 201 ? -14.867 -12.641 14.832 1.00 97.69 201 VAL A O 1
ATOM 1539 N N . LYS A 1 202 ? -14.266 -11.044 13.364 1.00 97.81 202 LYS A N 1
ATOM 1540 C CA . LYS A 1 202 ? -15.441 -10.203 13.555 1.00 97.81 202 LYS A CA 1
ATOM 1541 C C . LYS A 1 202 ? -16.152 -9.957 12.238 1.00 97.81 202 LYS A C 1
ATOM 1543 O O . LYS A 1 202 ? -15.525 -9.588 11.246 1.00 97.81 202 LYS A O 1
ATOM 1548 N N . ASP A 1 203 ? -17.461 -10.133 12.247 1.00 97.31 203 ASP A N 1
ATOM 1549 C CA . ASP A 1 203 ? -18.330 -9.761 11.142 1.00 97.31 203 ASP A CA 1
ATOM 1550 C C . ASP A 1 203 ? -18.701 -8.267 11.259 1.00 97.31 203 ASP A C 1
ATOM 1552 O O . ASP A 1 203 ? -19.300 -7.861 12.261 1.00 97.31 203 ASP A O 1
ATOM 1556 N N . PRO A 1 204 ? -18.324 -7.423 10.281 1.00 96.19 204 PRO A N 1
ATOM 1557 C CA . PRO A 1 204 ? -18.634 -5.997 10.312 1.00 96.19 204 PRO A CA 1
ATOM 1558 C C . PRO A 1 204 ? -20.125 -5.680 10.113 1.00 96.19 204 PRO A C 1
ATOM 1560 O O . PRO A 1 204 ? -20.552 -4.594 10.499 1.00 96.19 204 PRO A O 1
ATOM 1563 N N . GLU A 1 205 ? -20.919 -6.583 9.532 1.00 93.44 205 GLU A N 1
ATOM 1564 C CA . GLU A 1 205 ? -22.347 -6.366 9.267 1.00 93.44 205 GLU A CA 1
ATOM 1565 C C . GLU A 1 205 ? -23.214 -6.747 10.468 1.00 93.44 205 GLU A C 1
ATOM 1567 O O . GLU A 1 205 ? -24.125 -6.009 10.846 1.00 93.44 205 GLU A O 1
ATOM 1572 N N . THR A 1 206 ? -22.926 -7.892 11.089 1.00 95.69 206 THR A N 1
ATOM 1573 C CA . THR A 1 206 ? -23.707 -8.398 12.232 1.00 95.69 206 THR A CA 1
ATOM 1574 C C . THR A 1 206 ? -23.132 -7.979 13.582 1.00 95.69 206 THR A C 1
ATOM 1576 O O . THR A 1 206 ? -23.827 -8.033 14.598 1.00 95.69 206 THR A O 1
ATOM 1579 N N . GLY A 1 207 ? -21.859 -7.579 13.615 1.00 94.81 207 GLY A N 1
ATOM 1580 C CA . GLY A 1 207 ? -21.113 -7.329 14.844 1.00 94.81 207 GLY A CA 1
ATOM 1581 C C . GLY A 1 207 ? -20.733 -8.601 15.605 1.00 94.81 207 GLY A C 1
ATOM 1582 O O . GLY A 1 207 ? -20.148 -8.483 16.683 1.00 94.81 207 GLY A O 1
ATOM 1583 N N . GLN A 1 208 ? -21.046 -9.793 15.075 1.00 96.94 208 GLN A N 1
ATOM 1584 C CA . GLN A 1 208 ? -20.703 -11.067 15.701 1.00 96.94 208 GLN A CA 1
ATOM 1585 C C . GLN A 1 208 ? -19.182 -11.220 15.811 1.00 96.94 208 GLN A C 1
ATOM 1587 O O . GLN A 1 208 ? -18.443 -10.931 14.870 1.00 96.94 208 GLN A O 1
ATOM 1592 N N . GLU A 1 209 ? -18.728 -11.701 16.966 1.00 96.38 209 GLU A N 1
ATOM 1593 C CA . GLU A 1 209 ? -17.322 -11.943 17.275 1.00 96.38 209 GLU A CA 1
ATOM 1594 C C . GLU A 1 209 ? -17.110 -13.416 17.640 1.00 96.38 209 GLU A C 1
ATOM 1596 O O . GLU A 1 209 ? -17.730 -13.924 18.574 1.00 96.38 209 GLU A O 1
ATOM 1601 N N . ASP A 1 210 ? -16.190 -14.075 16.937 1.00 96.81 210 ASP A N 1
ATOM 1602 C CA . ASP A 1 210 ? -15.778 -15.449 17.209 1.00 96.81 210 ASP A CA 1
ATOM 1603 C C . ASP A 1 210 ? -14.295 -15.472 17.611 1.00 96.81 210 ASP A C 1
ATOM 1605 O O . ASP A 1 210 ? -13.420 -14.978 16.892 1.00 96.81 210 ASP A O 1
ATOM 1609 N N . MET A 1 211 ? -13.983 -16.075 18.760 1.00 96.50 211 MET A N 1
ATOM 1610 C CA . MET A 1 211 ? -12.595 -16.323 19.150 1.00 96.50 211 MET A CA 1
ATOM 1611 C C . MET A 1 211 ? -12.028 -17.469 18.305 1.00 96.50 211 MET A C 1
ATOM 1613 O O . MET A 1 211 ? -12.528 -18.591 18.353 1.00 96.50 211 MET A O 1
ATOM 1617 N N . VAL A 1 212 ? -10.944 -17.201 17.576 1.00 95.19 212 VAL A N 1
ATOM 1618 C CA . VAL A 1 212 ? -10.203 -18.225 16.826 1.00 95.19 212 VAL A CA 1
ATOM 1619 C C . VAL A 1 212 ? -9.272 -18.981 17.762 1.00 95.19 212 VAL A C 1
ATOM 1621 O O . VAL A 1 212 ? -9.257 -20.210 17.770 1.00 95.19 212 VAL A O 1
ATOM 1624 N N . MET A 1 213 ? -8.480 -18.247 18.549 1.00 93.69 213 MET A N 1
ATOM 1625 C CA . MET A 1 213 ? -7.558 -18.833 19.518 1.00 93.69 213 MET A CA 1
ATOM 1626 C C . MET A 1 213 ? -7.051 -17.817 20.542 1.00 93.69 213 MET A C 1
ATOM 1628 O O . MET A 1 213 ? -7.010 -16.613 20.287 1.00 93.69 213 MET A O 1
ATOM 1632 N N . GLN A 1 214 ? -6.569 -18.339 21.668 1.00 93.94 214 GLN A N 1
ATOM 1633 C CA . GLN A 1 214 ? -5.750 -17.597 22.619 1.00 93.94 214 GLN A CA 1
ATOM 1634 C C . GLN A 1 214 ? -4.286 -17.584 22.146 1.00 93.94 214 GLN A C 1
ATOM 1636 O O . GLN A 1 214 ? -3.722 -18.620 21.788 1.00 93.94 214 GLN A O 1
ATOM 1641 N N . LEU A 1 215 ? -3.668 -16.410 22.160 1.00 89.81 215 LEU A N 1
ATOM 1642 C CA . LEU A 1 215 ? -2.259 -16.175 21.879 1.00 89.81 215 LEU A CA 1
ATOM 1643 C C . LEU A 1 215 ? -1.421 -16.359 23.153 1.00 89.81 215 LEU A C 1
ATOM 1645 O O . LEU A 1 215 ? -1.868 -15.993 24.243 1.00 89.81 215 LEU A O 1
ATOM 1649 N N . PRO A 1 216 ? -0.196 -16.895 23.039 1.00 87.06 216 PRO A N 1
ATOM 1650 C CA . PRO A 1 216 ? 0.720 -16.982 24.169 1.00 87.06 216 PRO A CA 1
ATOM 1651 C C . PRO A 1 216 ? 1.190 -15.586 24.610 1.00 87.06 216 PRO A C 1
ATOM 1653 O O . PRO A 1 216 ? 1.537 -14.757 23.774 1.00 87.06 216 PRO A O 1
ATOM 1656 N N . GLU A 1 217 ? 1.285 -15.359 25.923 1.00 81.19 217 GLU A N 1
ATOM 1657 C CA . GLU A 1 217 ? 1.732 -14.087 26.527 1.00 81.19 217 GLU A CA 1
ATOM 1658 C C . GLU A 1 217 ? 3.113 -13.619 26.036 1.00 81.19 217 GLU A C 1
ATOM 1660 O O . GLU A 1 217 ? 3.349 -12.424 25.898 1.00 81.19 217 GLU A O 1
ATOM 1665 N N . ASN A 1 218 ? 4.010 -14.565 25.730 1.00 72.81 218 ASN A N 1
ATOM 1666 C CA . ASN A 1 218 ? 5.416 -14.303 25.393 1.00 72.81 218 ASN A CA 1
ATOM 1667 C C . ASN A 1 218 ? 5.842 -14.880 24.031 1.00 72.81 218 ASN A C 1
ATOM 1669 O O . ASN A 1 218 ? 7.034 -15.027 23.764 1.00 72.81 218 ASN A O 1
ATOM 1673 N N . GLY A 1 219 ? 4.887 -15.271 23.182 1.00 55.19 219 GLY A N 1
ATOM 1674 C CA . GLY A 1 219 ? 5.173 -15.915 21.900 1.00 55.19 219 GLY A CA 1
ATOM 1675 C C . GLY A 1 219 ? 4.730 -15.062 20.718 1.00 55.19 219 GLY A C 1
ATOM 1676 O O . GLY A 1 219 ? 3.583 -14.628 20.649 1.00 55.19 219 GLY A O 1
ATOM 1677 N N . GLY A 1 220 ? 5.621 -14.865 19.746 1.00 53.16 220 GLY A N 1
ATOM 1678 C CA . GLY A 1 220 ? 5.206 -14.437 18.415 1.00 53.16 220 GLY A CA 1
ATOM 1679 C C . GLY A 1 220 ? 4.407 -15.562 17.762 1.00 53.16 220 GLY A C 1
ATOM 1680 O O . GLY A 1 220 ? 4.908 -16.677 17.632 1.00 53.16 220 GLY A O 1
ATOM 1681 N N . ALA A 1 221 ? 3.167 -15.290 17.369 1.00 57.53 221 ALA A N 1
ATOM 1682 C CA . ALA A 1 221 ? 2.392 -16.219 16.562 1.00 57.53 221 ALA A CA 1
ATOM 1683 C C . ALA A 1 221 ? 2.597 -15.869 15.084 1.00 57.53 221 ALA A C 1
ATOM 1685 O O . ALA A 1 221 ? 2.320 -14.748 14.658 1.00 57.53 221 ALA A O 1
ATOM 1686 N N . VAL A 1 222 ? 3.126 -16.819 14.312 1.00 57.84 222 VAL A N 1
ATOM 1687 C CA . VAL A 1 222 ? 3.227 -16.705 12.854 1.00 57.84 222 VAL A CA 1
ATOM 1688 C C . VAL A 1 222 ? 2.010 -17.394 12.259 1.00 57.84 222 VAL A C 1
ATOM 1690 O O . VAL A 1 222 ? 1.812 -18.592 12.459 1.00 57.84 222 VAL A O 1
ATOM 1693 N N . PHE A 1 223 ? 1.200 -16.636 11.527 1.00 59.31 223 PHE A N 1
ATOM 1694 C CA . PHE A 1 223 ? 0.016 -17.155 10.855 1.00 59.31 223 PHE A CA 1
ATOM 1695 C C . PHE A 1 223 ? 0.292 -17.282 9.364 1.00 59.31 223 PHE A C 1
ATOM 1697 O O . PHE A 1 223 ? 0.610 -16.299 8.699 1.00 59.31 223 PHE A O 1
ATOM 1704 N N . ALA A 1 224 ? 0.134 -18.489 8.827 1.00 51.97 224 ALA A N 1
ATOM 1705 C CA . ALA A 1 224 ? -0.024 -18.666 7.393 1.00 51.97 224 ALA A CA 1
ATOM 1706 C C . ALA A 1 224 ? -1.499 -18.424 7.055 1.00 51.97 224 ALA A C 1
ATOM 1708 O O . ALA A 1 224 ? -2.332 -19.317 7.215 1.00 51.97 224 ALA A O 1
ATOM 1709 N N . ILE A 1 225 ? -1.838 -17.210 6.621 1.00 55.72 225 ILE A N 1
ATOM 1710 C CA . ILE A 1 225 ? -3.172 -16.929 6.088 1.00 55.72 225 ILE A CA 1
ATOM 1711 C C . ILE A 1 225 ? -3.203 -17.490 4.667 1.00 55.72 225 ILE A C 1
ATOM 1713 O O . ILE A 1 225 ? -2.684 -16.882 3.731 1.00 55.72 225 ILE A O 1
ATOM 1717 N N . GLN A 1 226 ? -3.764 -18.690 4.500 1.00 49.56 226 GLN A N 1
ATOM 1718 C CA . GLN A 1 226 ? -4.010 -19.228 3.167 1.00 49.56 226 GLN A CA 1
ATOM 1719 C C . GLN A 1 226 ? -5.171 -18.474 2.535 1.00 49.56 226 GLN A C 1
ATOM 1721 O O . GLN A 1 226 ? -6.347 -18.757 2.769 1.00 49.56 226 GLN A O 1
ATOM 1726 N N . LYS A 1 227 ? -4.801 -17.509 1.699 1.00 50.88 227 LYS A N 1
ATOM 1727 C CA . LYS A 1 227 ? -5.700 -16.854 0.771 1.00 50.88 227 LYS A CA 1
ATOM 1728 C C . LYS A 1 227 ? -6.092 -17.870 -0.327 1.00 50.88 227 LYS A C 1
ATOM 1730 O O . LYS A 1 227 ? -5.470 -17.942 -1.379 1.00 50.88 227 LYS A O 1
ATOM 1735 N N . ASN A 1 228 ? -7.083 -18.729 -0.051 1.00 39.50 228 ASN A N 1
ATOM 1736 C CA . ASN A 1 228 ? -7.732 -19.569 -1.062 1.00 39.50 228 ASN A CA 1
ATOM 1737 C C . ASN A 1 228 ? -8.433 -18.692 -2.115 1.00 39.50 228 ASN A C 1
ATOM 1739 O O . ASN A 1 228 ? -9.606 -18.359 -1.968 1.00 39.50 228 ASN A O 1
ATOM 1743 N N . GLY A 1 229 ? -7.714 -18.333 -3.180 1.00 39.00 229 GLY A N 1
ATOM 1744 C CA . GLY A 1 229 ? -8.308 -17.779 -4.391 1.00 39.00 229 GLY A CA 1
ATOM 1745 C C . GLY A 1 229 ? -9.240 -18.814 -5.018 1.00 39.00 229 GLY A C 1
ATOM 1746 O O . GLY A 1 229 ? -8.783 -19.834 -5.537 1.00 39.00 229 GLY A O 1
ATOM 1747 N N . GLY A 1 230 ? -10.548 -18.583 -4.909 1.00 34.25 230 GLY A N 1
ATOM 1748 C CA . GLY A 1 230 ? -11.534 -19.264 -5.740 1.00 34.25 230 GLY A CA 1
ATOM 1749 C C . GLY A 1 230 ? -11.320 -18.863 -7.198 1.00 34.25 230 GLY A C 1
ATOM 1750 O O . GLY A 1 230 ? -11.127 -17.683 -7.471 1.00 34.25 230 GLY A O 1
ATOM 1751 N N . MET A 1 231 ? -11.283 -19.882 -8.061 1.00 32.50 231 MET A N 1
ATOM 1752 C CA . MET A 1 231 ? -11.007 -19.851 -9.505 1.00 32.50 231 MET A CA 1
ATOM 1753 C C . MET A 1 231 ? -11.815 -18.826 -10.298 1.00 32.50 231 MET A C 1
ATOM 1755 O O . MET A 1 231 ? -13.010 -18.651 -9.972 1.00 32.50 231 MET A O 1
#